Protein AF-A0A1E1WU04-F1 (afdb_monomer)

Secondary structure (DSSP, 8-state):
-B--TTSSHHHHHHHHHHH-GGG--EEESHHHHHHH-EETTEEGGGT--S-HHHHHHHHHHHHHHHHHHHTTSSS-EEE-S---SHHHHHHHHHTSTTS--EEEB----HHHHHHHHHHHHHHH---S-HHHHHHHHHH------BTTBSEEE-SSS-HHHHHHHHHHHHHHHHHTTPPP-

Structure (mmCIF, N/CA/C/O backbone):
data_AF-A0A1E1WU04-F1
#
_entry.id   AF-A0A1E1WU04-F1
#
loop_
_atom_site.group_PDB
_atom_site.id
_atom_site.type_symbol
_atom_site.label_atom_id
_atom_site.label_alt_id
_atom_site.label_comp_id
_atom_site.label_asym_id
_atom_site.label_entity_id
_atom_site.label_seq_id
_atom_site.pdbx_PDB_ins_code
_atom_site.Cartn_x
_atom_site.Cartn_y
_atom_site.Cartn_z
_atom_site.occupancy
_atom_site.B_iso_or_equiv
_atom_site.auth_seq_id
_atom_site.auth_comp_id
_atom_site.auth_asym_id
_atom_site.auth_atom_id
_atom_site.pdbx_PDB_model_num
ATOM 1 N N . MET A 1 1 ? -2.632 0.370 3.122 1.00 96.31 1 MET A N 1
ATOM 2 C CA . MET A 1 1 ? -1.257 -0.093 2.837 1.00 96.31 1 MET A CA 1
ATOM 3 C C . MET A 1 1 ? -0.578 0.869 1.881 1.00 96.31 1 MET A C 1
ATOM 5 O O . MET A 1 1 ? -1.257 1.354 0.985 1.00 96.31 1 MET A O 1
ATOM 9 N N . VAL A 1 2 ? 0.710 1.145 2.070 1.00 97.00 2 VAL A N 1
ATOM 10 C CA . VAL A 1 2 ? 1.562 1.945 1.178 1.00 97.00 2 VAL A CA 1
ATOM 11 C C . VAL A 1 2 ? 2.874 1.186 0.972 1.00 97.00 2 VAL A C 1
ATOM 13 O O . VAL A 1 2 ? 3.427 0.678 1.941 1.00 97.00 2 VAL A O 1
ATOM 16 N N . GLY A 1 3 ? 3.346 1.055 -0.268 1.00 96.00 3 GLY A N 1
ATOM 17 C CA . GLY A 1 3 ? 4.625 0.405 -0.576 1.00 96.00 3 GLY A CA 1
ATOM 18 C C . GLY A 1 3 ? 4.684 -0.237 -1.963 1.00 96.00 3 GLY A C 1
ATOM 19 O O . GLY A 1 3 ? 3.653 -0.571 -2.565 1.00 96.00 3 GLY A O 1
ATOM 20 N N . MET A 1 4 ? 5.900 -0.473 -2.454 1.00 94.19 4 MET A N 1
ATOM 21 C CA . MET A 1 4 ? 6.164 -1.033 -3.786 1.00 94.19 4 MET A CA 1
ATOM 22 C C . MET A 1 4 ? 5.594 -2.454 -3.959 1.00 94.19 4 MET A C 1
ATOM 24 O O . MET A 1 4 ? 5.451 -3.192 -2.973 1.00 94.19 4 MET A O 1
ATOM 28 N N . PRO A 1 5 ? 5.192 -2.874 -5.175 1.00 91.25 5 PRO A N 1
ATOM 29 C CA . PRO A 1 5 ? 4.875 -4.277 -5.462 1.00 91.25 5 PRO A CA 1
ATOM 30 C C . PRO A 1 5 ? 5.991 -5.211 -4.971 1.00 91.25 5 PRO A C 1
ATOM 32 O O . PRO A 1 5 ? 7.154 -4.877 -5.092 1.00 91.25 5 PRO A O 1
ATOM 35 N N . GLY A 1 6 ? 5.655 -6.354 -4.369 1.00 89.31 6 GLY A N 1
ATOM 36 C CA . GLY A 1 6 ? 6.671 -7.268 -3.815 1.00 89.31 6 GLY A CA 1
ATOM 37 C C . GLY A 1 6 ? 7.226 -6.891 -2.431 1.00 89.31 6 GLY A C 1
ATOM 38 O O . GLY A 1 6 ? 7.792 -7.749 -1.771 1.00 89.31 6 GLY A O 1
ATOM 39 N N . ALA A 1 7 ? 6.958 -5.687 -1.908 1.00 93.12 7 ALA A N 1
ATOM 40 C CA . ALA A 1 7 ? 7.479 -5.266 -0.599 1.00 93.12 7 ALA A CA 1
ATOM 41 C C . ALA A 1 7 ? 6.912 -6.033 0.616 1.00 93.12 7 ALA A C 1
ATOM 43 O O . ALA A 1 7 ? 7.433 -5.885 1.707 1.00 93.12 7 ALA A O 1
ATOM 44 N N . GLY A 1 8 ? 5.857 -6.849 0.472 1.00 92.56 8 GLY A N 1
ATOM 45 C CA . GLY A 1 8 ? 5.279 -7.626 1.590 1.00 92.56 8 GLY A CA 1
ATOM 46 C C . GLY A 1 8 ? 3.983 -7.072 2.203 1.00 92.56 8 GLY A C 1
ATOM 47 O O . GLY A 1 8 ? 3.503 -7.588 3.208 1.00 92.56 8 GLY A O 1
ATOM 48 N N . LYS A 1 9 ? 3.345 -6.074 1.578 1.00 95.25 9 LYS A N 1
ATOM 49 C CA . LYS A 1 9 ? 2.072 -5.479 2.047 1.00 95.25 9 LYS A CA 1
ATOM 50 C C . LYS A 1 9 ? 0.972 -6.506 2.342 1.00 95.25 9 LYS A C 1
ATOM 52 O O . LYS A 1 9 ? 0.395 -6.490 3.424 1.00 95.25 9 LYS A O 1
ATOM 57 N N . THR A 1 10 ? 0.704 -7.409 1.399 1.00 93.81 10 THR A N 1
ATOM 58 C CA . THR A 1 10 ? -0.334 -8.439 1.548 1.00 93.81 10 THR A CA 1
ATOM 59 C C . THR A 1 10 ? -0.016 -9.394 2.694 1.00 93.81 10 THR A C 1
ATOM 61 O O . THR A 1 10 ? -0.919 -9.803 3.419 1.00 93.81 10 THR A O 1
ATOM 64 N N . TYR A 1 11 ? 1.266 -9.718 2.891 1.00 94.06 11 TYR A N 1
ATOM 65 C CA . TYR A 1 11 ? 1.718 -10.553 4.000 1.00 94.06 11 TYR A CA 1
ATOM 66 C C . TYR A 1 11 ? 1.445 -9.872 5.345 1.00 94.06 11 TYR A C 1
ATOM 68 O O . TYR A 1 11 ? 0.810 -10.470 6.213 1.00 94.06 11 TYR A O 1
ATOM 76 N N . TRP A 1 12 ? 1.817 -8.595 5.480 1.00 96.44 12 TRP A N 1
ATOM 77 C CA . TRP A 1 12 ? 1.502 -7.802 6.668 1.00 96.44 12 TRP A CA 1
ATOM 78 C C . TRP A 1 12 ? -0.011 -7.713 6.912 1.00 96.44 12 TRP A C 1
ATOM 80 O O . TRP A 1 12 ? -0.478 -7.976 8.016 1.00 96.44 12 TRP A O 1
ATOM 90 N N . ALA A 1 13 ? -0.801 -7.421 5.873 1.00 97.12 13 ALA A N 1
ATOM 91 C CA . ALA A 1 13 ? -2.256 -7.298 5.975 1.00 97.12 13 ALA A CA 1
ATOM 92 C C . ALA A 1 13 ? -2.928 -8.591 6.464 1.00 97.12 13 ALA A C 1
ATOM 94 O O . ALA A 1 13 ? -3.804 -8.540 7.330 1.00 97.12 13 ALA A O 1
ATOM 95 N N . LYS A 1 14 ? -2.516 -9.748 5.924 1.00 95.94 14 LYS A N 1
ATOM 96 C CA . LYS A 1 14 ? -3.030 -11.065 6.330 1.00 95.94 14 LYS A CA 1
ATOM 97 C C . LYS A 1 14 ? -2.646 -11.387 7.779 1.00 95.94 14 LYS A C 1
ATOM 99 O O . LYS A 1 14 ? -3.516 -11.800 8.542 1.00 95.94 14 LYS A O 1
ATOM 104 N N . GLN A 1 15 ? -1.396 -11.143 8.176 1.00 97.25 15 GLN A N 1
ATOM 105 C CA . GLN A 1 15 ? -0.958 -11.349 9.561 1.00 97.25 15 GLN A CA 1
ATOM 106 C C . GLN A 1 15 ? -1.679 -10.433 10.549 1.00 97.25 15 GLN A C 1
ATOM 108 O O . GLN A 1 15 ? -2.181 -10.908 11.562 1.00 97.25 15 GLN A O 1
ATOM 113 N N . HIS A 1 16 ? -1.800 -9.139 10.238 1.00 97.38 16 HIS A N 1
ATOM 114 C CA . HIS A 1 16 ? -2.490 -8.180 11.101 1.00 97.38 16 HIS A CA 1
ATOM 115 C C . HIS A 1 16 ? -3.958 -8.559 11.306 1.00 97.38 16 HIS A C 1
ATOM 117 O O . HIS A 1 16 ? -4.469 -8.482 12.422 1.00 97.38 16 HIS A O 1
ATOM 123 N N . ALA A 1 17 ? -4.632 -9.014 10.245 1.00 97.00 17 ALA A N 1
ATOM 124 C CA . ALA A 1 17 ? -6.004 -9.502 10.335 1.00 97.00 17 ALA A CA 1
ATOM 125 C C . ALA A 1 17 ? -6.126 -10.784 11.176 1.00 97.00 17 ALA A C 1
ATOM 127 O O . ALA A 1 17 ? -7.083 -10.913 11.937 1.00 97.00 17 ALA A O 1
ATOM 128 N N . ALA A 1 18 ? -5.170 -11.711 11.056 1.00 97.25 18 ALA A N 1
ATOM 129 C CA . ALA A 1 18 ? -5.147 -12.955 11.825 1.00 97.25 18 ALA A CA 1
ATOM 130 C C . ALA A 1 18 ? -4.829 -12.731 13.312 1.00 97.25 18 ALA A C 1
ATOM 132 O O . ALA A 1 18 ? -5.412 -13.396 14.162 1.00 97.25 18 ALA A O 1
ATOM 133 N N . ALA A 1 19 ? -3.953 -11.773 13.625 1.00 97.62 19 ALA A N 1
ATOM 134 C CA . ALA A 1 19 ? -3.596 -11.404 14.994 1.00 97.62 19 ALA A CA 1
ATOM 135 C C . ALA A 1 19 ? -4.727 -10.673 15.744 1.00 97.62 19 ALA A C 1
ATOM 137 O O . ALA A 1 19 ? -4.721 -10.648 16.970 1.00 97.62 19 ALA A O 1
ATOM 138 N N . HIS A 1 20 ? -5.701 -10.108 15.021 1.00 97.19 20 HIS A N 1
ATOM 139 C CA . HIS A 1 20 ? -6.818 -9.340 15.584 1.00 97.19 20 HIS A CA 1
ATOM 140 C C . HIS A 1 20 ? -8.181 -9.876 15.101 1.00 97.19 20 HIS A C 1
ATOM 142 O O . HIS A 1 20 ? -8.922 -9.176 14.387 1.00 97.19 20 HIS A O 1
ATOM 148 N N . PRO A 1 21 ? -8.538 -11.130 15.442 1.00 96.62 21 PRO A N 1
ATOM 149 C CA . PRO A 1 21 ? -9.769 -11.762 14.967 1.00 96.62 21 PRO A CA 1
ATOM 150 C C . PRO A 1 21 ? -11.036 -11.024 15.432 1.00 96.62 21 PRO A C 1
ATOM 152 O O . PRO A 1 21 ? -12.045 -11.000 14.722 1.00 96.62 21 PRO A O 1
ATOM 155 N N . GLU A 1 22 ? -10.987 -10.354 16.584 1.00 97.31 22 GLU A N 1
ATOM 156 C CA . GLU A 1 22 ? -12.072 -9.549 17.142 1.00 97.31 22 GLU A CA 1
ATOM 157 C C . GLU A 1 22 ? -12.405 -8.325 16.280 1.00 97.31 22 GLU A C 1
ATOM 159 O O . GLU A 1 22 ? -13.560 -7.894 16.229 1.00 97.31 22 GLU A O 1
ATOM 164 N N . LYS A 1 23 ? -11.424 -7.786 15.541 1.00 96.56 23 LYS A N 1
ATOM 165 C CA . LYS A 1 23 ? -11.637 -6.654 14.626 1.00 96.56 23 LYS A CA 1
ATOM 166 C C . LYS A 1 23 ? -12.316 -7.068 13.328 1.00 96.56 23 LYS A C 1
ATOM 168 O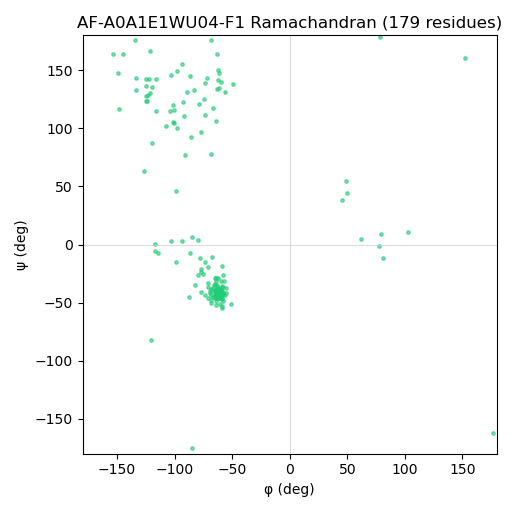 O . LYS A 1 23 ? -12.905 -6.207 12.675 1.00 96.56 23 LYS A O 1
ATOM 173 N N . ARG A 1 24 ? -12.269 -8.348 12.941 1.00 96.31 24 ARG A N 1
ATOM 174 C CA . ARG A 1 24 ? -12.903 -8.862 11.710 1.00 96.31 24 ARG A CA 1
ATOM 175 C C . ARG A 1 24 ? -12.570 -8.004 10.479 1.00 96.31 24 ARG A C 1
ATOM 177 O O . ARG A 1 24 ? -13.463 -7.483 9.803 1.00 96.31 24 ARG A O 1
ATOM 184 N N . TYR A 1 25 ? -11.276 -7.803 10.227 1.00 97.25 25 TYR A N 1
ATOM 185 C CA . TYR A 1 25 ? -10.802 -6.991 9.106 1.00 97.25 25 TYR A CA 1
ATOM 186 C C . TYR A 1 25 ? -11.244 -7.559 7.751 1.00 97.25 25 TYR A C 1
ATOM 188 O O . TYR A 1 25 ? -11.108 -8.748 7.470 1.00 97.25 25 TYR A O 1
ATOM 196 N N . ASN A 1 26 ? -11.729 -6.678 6.877 1.00 96.38 26 ASN A N 1
ATOM 197 C CA . ASN A 1 26 ? -12.081 -6.988 5.496 1.00 96.38 26 ASN A CA 1
ATOM 198 C C . ASN A 1 26 ? -10.954 -6.500 4.584 1.00 96.38 26 ASN A C 1
ATOM 200 O O . ASN A 1 26 ? -10.801 -5.297 4.369 1.00 96.38 26 ASN A O 1
ATOM 204 N N . ILE A 1 27 ? -10.151 -7.428 4.065 1.00 96.31 27 ILE A N 1
ATOM 205 C CA . ILE A 1 27 ? -9.060 -7.105 3.140 1.00 96.31 27 ILE A CA 1
ATOM 206 C C . ILE A 1 27 ? -9.647 -6.883 1.743 1.00 96.31 27 ILE A C 1
ATOM 208 O O . ILE A 1 27 ? -10.285 -7.774 1.180 1.00 96.31 27 ILE A O 1
ATOM 212 N N . LEU A 1 28 ? -9.436 -5.688 1.194 1.00 95.06 28 LEU A N 1
ATOM 213 C CA . LEU A 1 28 ? -9.878 -5.285 -0.136 1.00 95.06 28 LEU A CA 1
ATOM 214 C C . LEU A 1 28 ? -8.664 -5.209 -1.064 1.00 95.06 28 LEU A C 1
ATOM 216 O O . LEU A 1 28 ? -7.892 -4.249 -1.020 1.00 95.06 28 LEU A O 1
ATOM 220 N N . SER A 1 29 ? -8.503 -6.230 -1.902 1.00 92.94 29 SER A N 1
ATOM 221 C CA . SER A 1 29 ? -7.473 -6.300 -2.939 1.00 92.94 29 SER A CA 1
ATOM 222 C C . SER A 1 29 ? -7.915 -7.192 -4.092 1.00 92.94 29 SER A C 1
ATOM 224 O O . SER A 1 29 ? -8.862 -7.972 -3.972 1.00 92.94 29 SER A O 1
ATOM 226 N N . THR A 1 30 ? -7.223 -7.079 -5.226 1.00 89.62 30 THR A N 1
ATOM 227 C CA . THR A 1 30 ? -7.427 -7.983 -6.364 1.00 89.62 30 THR A CA 1
ATOM 228 C C . THR A 1 30 ? -7.049 -9.413 -5.987 1.00 89.62 30 THR A C 1
ATOM 230 O O . THR A 1 30 ? -7.803 -10.329 -6.290 1.00 89.62 30 THR A O 1
ATOM 233 N N . GLY A 1 31 ? -5.955 -9.602 -5.242 1.00 86.69 31 GLY A N 1
ATOM 234 C CA . GLY A 1 31 ? -5.556 -10.910 -4.713 1.00 86.69 31 GLY A CA 1
ATOM 235 C C . GLY A 1 31 ? -6.626 -11.536 -3.813 1.00 86.69 31 GLY A C 1
ATOM 236 O O . GLY A 1 31 ? -7.008 -12.679 -4.024 1.00 86.69 31 GLY A O 1
ATOM 237 N N . ALA A 1 32 ? -7.202 -10.768 -2.881 1.00 89.06 32 ALA A N 1
ATOM 238 C CA . ALA A 1 32 ? -8.268 -11.266 -2.007 1.00 89.06 32 ALA A CA 1
ATOM 239 C C . ALA A 1 32 ? -9.554 -11.641 -2.769 1.00 89.06 32 ALA A C 1
ATOM 241 O O . ALA A 1 32 ? -10.298 -12.518 -2.327 1.00 89.06 32 ALA A O 1
ATOM 242 N N . LEU A 1 33 ? -9.829 -10.983 -3.902 1.00 89.31 33 LEU A N 1
ATOM 243 C CA . LEU A 1 33 ? -10.905 -11.386 -4.805 1.00 89.31 33 LEU A CA 1
ATOM 244 C C . LEU A 1 33 ? -10.579 -12.715 -5.487 1.00 89.31 33 LEU A C 1
ATOM 246 O O . LEU A 1 33 ? -11.397 -13.628 -5.423 1.00 89.31 33 LEU A O 1
ATOM 250 N N . PHE A 1 34 ? -9.391 -12.842 -6.081 1.00 85.50 34 PHE A N 1
ATOM 251 C CA . PHE A 1 34 ? -8.962 -14.073 -6.747 1.00 85.50 34 PHE A CA 1
ATOM 252 C C . PHE A 1 34 ? -8.951 -15.280 -5.805 1.00 85.50 34 PHE A C 1
ATOM 254 O O . PHE A 1 34 ? -9.465 -16.330 -6.182 1.00 85.50 34 PHE A O 1
ATOM 261 N N . ASP A 1 35 ? -8.480 -15.110 -4.566 1.00 84.88 35 ASP A N 1
ATOM 262 C CA . ASP A 1 35 ? -8.472 -16.155 -3.530 1.00 84.88 35 ASP A CA 1
ATOM 263 C C . ASP A 1 35 ? -9.889 -16.705 -3.241 1.00 84.88 35 ASP A C 1
ATOM 265 O O . ASP A 1 35 ? -10.055 -17.847 -2.808 1.00 84.88 35 ASP A O 1
ATOM 269 N N . ARG A 1 36 ? -10.933 -15.897 -3.475 1.00 86.75 36 ARG A N 1
ATOM 270 C CA . ARG A 1 36 ? -12.342 -16.262 -3.249 1.00 86.75 36 ARG A CA 1
ATOM 271 C C . ARG A 1 36 ? -13.073 -16.706 -4.514 1.00 86.75 36 ARG A C 1
ATOM 273 O O . ARG A 1 36 ? -14.155 -17.281 -4.399 1.00 86.75 36 ARG A O 1
ATOM 280 N N . MET A 1 37 ? -12.526 -16.442 -5.698 1.00 87.81 37 MET A N 1
ATOM 281 C CA . MET A 1 37 ? -13.145 -16.826 -6.964 1.00 87.81 37 MET A CA 1
ATOM 282 C C . MET A 1 37 ? -12.996 -18.329 -7.197 1.00 87.81 37 MET A C 1
ATOM 284 O O . MET A 1 37 ? -11.891 -18.877 -7.197 1.00 87.81 37 MET A O 1
ATOM 288 N N . LYS A 1 38 ? -14.129 -18.994 -7.429 1.00 85.06 38 LYS A N 1
ATOM 289 C CA . LYS A 1 38 ? -14.192 -20.418 -7.752 1.00 85.06 38 LYS A CA 1
ATOM 290 C C . LYS A 1 38 ? -15.119 -20.645 -8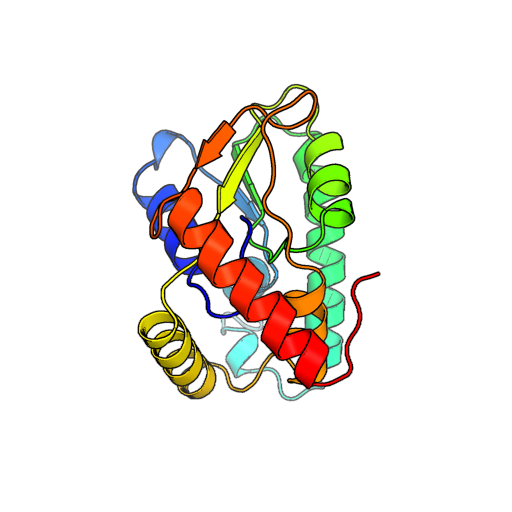.937 1.00 85.06 38 LYS A C 1
ATOM 292 O O . LYS A 1 38 ? -16.149 -19.984 -9.040 1.00 85.06 38 LYS A O 1
ATOM 297 N N . VAL A 1 39 ? -14.756 -21.597 -9.788 1.00 82.12 39 VAL A N 1
ATOM 298 C CA . VAL A 1 39 ? -15.602 -22.142 -10.858 1.00 82.12 39 VAL A CA 1
ATOM 299 C C . VAL A 1 39 ? -15.638 -23.648 -10.647 1.00 82.12 39 VAL A C 1
ATOM 301 O O . VAL A 1 39 ? -14.594 -24.253 -10.411 1.00 82.12 39 VAL A O 1
ATOM 304 N N . ASP A 1 40 ? -16.836 -24.230 -10.603 1.00 83.38 40 ASP A N 1
ATOM 305 C CA . ASP A 1 40 ? -17.050 -25.655 -10.310 1.00 83.38 40 ASP A CA 1
ATOM 306 C C . ASP A 1 40 ? -16.300 -26.137 -9.056 1.00 83.38 40 ASP A C 1
ATOM 308 O O . ASP A 1 40 ? -15.627 -27.167 -9.045 1.00 83.38 40 ASP A O 1
ATOM 312 N N . CYS A 1 41 ? -16.365 -25.332 -7.989 1.00 81.31 41 CYS A N 1
ATOM 313 C CA . CYS A 1 41 ? -15.677 -25.547 -6.709 1.00 81.31 41 CYS A CA 1
ATOM 314 C C . CYS A 1 41 ? -14.136 -25.576 -6.769 1.00 81.31 41 CYS A C 1
ATOM 316 O O . CYS A 1 41 ? -13.499 -25.763 -5.729 1.00 81.31 41 CYS A O 1
ATOM 318 N N . LYS A 1 42 ? -13.523 -25.319 -7.928 1.00 80.75 42 LYS A N 1
ATOM 319 C CA . LYS A 1 42 ? -12.069 -25.254 -8.109 1.00 80.75 42 LYS A CA 1
ATOM 320 C C . LYS A 1 42 ? -11.569 -23.806 -8.076 1.00 80.75 42 LYS A C 1
ATOM 322 O O . LYS A 1 42 ? -12.309 -22.899 -8.468 1.00 80.75 42 LYS A O 1
ATOM 327 N N . PRO A 1 43 ? -10.329 -23.558 -7.612 1.00 80.44 43 PRO A N 1
ATOM 328 C CA . PRO A 1 43 ? -9.734 -22.228 -7.662 1.00 80.44 43 PRO A CA 1
ATOM 329 C C . PRO A 1 43 ? -9.712 -21.683 -9.091 1.00 80.44 43 PRO A C 1
ATOM 331 O O . PRO A 1 43 ? -9.262 -22.348 -10.026 1.00 80.44 43 PRO A O 1
ATOM 334 N N . TYR A 1 44 ? -10.178 -20.447 -9.253 1.00 80.06 44 TYR A N 1
ATOM 335 C CA . TYR A 1 44 ? -10.261 -19.817 -10.567 1.00 80.06 44 TYR A CA 1
ATOM 336 C C . TYR A 1 44 ? -8.885 -19.639 -11.226 1.00 80.06 44 TYR A C 1
ATOM 338 O O . TYR A 1 44 ? -8.719 -19.882 -12.417 1.00 80.06 44 TYR A O 1
ATOM 346 N N . ARG A 1 45 ? -7.867 -19.268 -10.434 1.00 73.75 45 ARG A N 1
ATOM 347 C CA . ARG A 1 45 ? -6.508 -18.994 -10.932 1.00 73.75 45 ARG A CA 1
ATOM 348 C C . ARG A 1 45 ? -5.879 -20.191 -11.652 1.00 73.75 45 ARG A C 1
ATOM 350 O O . ARG A 1 45 ? -5.175 -19.990 -12.629 1.00 73.75 45 ARG A O 1
ATOM 357 N N . SER A 1 46 ? -6.143 -21.415 -11.195 1.00 69.50 46 SER A N 1
ATOM 358 C CA . SER A 1 46 ? -5.561 -22.634 -11.773 1.00 69.50 46 SER A CA 1
ATOM 359 C C . SER A 1 46 ? -6.356 -23.207 -12.947 1.00 69.50 46 SER A C 1
ATOM 361 O O . SER A 1 46 ? -5.923 -24.181 -13.547 1.00 69.50 46 SER A O 1
ATOM 363 N N . THR A 1 47 ? -7.543 -22.669 -13.229 1.00 69.50 47 THR A N 1
ATOM 364 C CA . THR A 1 47 ? -8.475 -23.204 -14.239 1.00 69.50 47 THR A CA 1
ATOM 365 C C . THR A 1 47 ? -8.735 -22.230 -15.385 1.00 69.50 47 THR A C 1
ATOM 367 O O . THR A 1 47 ? -9.411 -22.578 -16.348 1.00 69.50 47 THR A O 1
ATOM 370 N N . TYR A 1 48 ? -8.217 -21.003 -15.298 1.00 73.69 48 TYR A N 1
ATOM 371 C CA . TYR A 1 48 ? -8.462 -19.970 -16.292 1.00 73.69 48 TYR A CA 1
ATOM 372 C C . TYR A 1 48 ? -7.396 -19.968 -17.392 1.00 73.69 48 TYR A C 1
ATOM 374 O O . TYR A 1 48 ? -6.266 -19.542 -17.175 1.00 73.69 48 TYR A O 1
ATOM 382 N N . GLU A 1 49 ? -7.796 -20.373 -18.596 1.00 72.12 49 GLU A N 1
ATOM 383 C CA . GLU A 1 49 ? -6.949 -20.401 -19.802 1.00 72.12 49 GLU A CA 1
ATOM 384 C C . GLU A 1 49 ? -7.072 -19.124 -20.662 1.00 72.12 49 GLU A C 1
ATOM 386 O O . GLU A 1 49 ? -6.501 -19.017 -21.745 1.00 72.12 49 GLU A O 1
ATOM 391 N N . GLY A 1 50 ? -7.855 -18.138 -20.210 1.00 76.31 50 GLY A N 1
ATOM 392 C CA . GLY A 1 50 ? -8.106 -16.905 -20.957 1.00 76.31 50 GLY A CA 1
ATOM 393 C C . GLY A 1 50 ? -7.037 -15.823 -20.765 1.00 76.31 50 GLY A C 1
ATOM 394 O O . GLY A 1 50 ? -6.046 -15.983 -20.057 1.00 76.31 50 GLY A O 1
ATOM 395 N N . ARG A 1 51 ? -7.277 -14.639 -21.347 1.00 78.75 51 ARG A N 1
ATOM 396 C CA . ARG A 1 51 ? -6.397 -13.466 -21.166 1.00 78.75 51 ARG A CA 1
ATOM 397 C C . ARG A 1 51 ? -6.385 -13.012 -19.705 1.00 78.75 51 ARG A C 1
ATOM 399 O O . ARG A 1 51 ? -7.366 -12.419 -19.241 1.00 78.75 51 ARG A O 1
ATOM 406 N N . TRP A 1 52 ? -5.288 -13.282 -18.999 1.00 77.75 52 TRP A N 1
ATOM 407 C CA . TRP A 1 52 ? -5.103 -12.948 -17.583 1.00 77.75 52 TRP A CA 1
ATOM 408 C C . TRP A 1 52 ? -5.194 -11.440 -17.328 1.00 77.75 52 TRP A C 1
ATOM 410 O O . TRP A 1 52 ? -5.945 -11.008 -16.455 1.00 77.75 52 TRP A O 1
ATOM 420 N N . ASP A 1 53 ? -4.564 -10.623 -18.173 1.00 78.31 53 ASP A N 1
ATOM 421 C CA . ASP A 1 53 ? -4.555 -9.159 -18.023 1.00 78.31 53 ASP A CA 1
ATOM 422 C C . ASP A 1 53 ? -5.959 -8.546 -18.053 1.00 78.31 53 ASP A C 1
ATOM 424 O O . ASP A 1 53 ? -6.309 -7.675 -17.250 1.00 78.31 53 ASP A O 1
ATOM 428 N N . ALA A 1 54 ? -6.816 -9.048 -18.947 1.00 83.31 54 ALA A N 1
ATOM 429 C CA . ALA A 1 54 ? -8.205 -8.609 -19.035 1.00 83.31 54 ALA A CA 1
ATOM 430 C C . ALA A 1 54 ? -8.980 -8.942 -17.750 1.00 83.31 54 ALA A C 1
ATOM 432 O O . ALA A 1 54 ? -9.847 -8.174 -17.324 1.00 83.31 54 ALA A O 1
ATOM 433 N N . MET A 1 55 ? -8.657 -10.068 -17.113 1.00 83.69 55 MET A N 1
ATOM 434 C CA . MET A 1 55 ? -9.266 -10.472 -15.854 1.00 83.69 55 MET A CA 1
ATOM 435 C C . MET A 1 55 ? -8.761 -9.644 -14.674 1.00 83.69 55 MET A C 1
ATOM 437 O O . MET A 1 55 ? -9.568 -9.183 -13.867 1.00 83.69 55 MET A O 1
ATOM 441 N N . VAL A 1 56 ? -7.453 -9.391 -14.598 1.00 83.25 56 VAL A N 1
ATOM 442 C CA . VAL A 1 56 ? -6.858 -8.499 -13.592 1.00 83.25 56 VAL A CA 1
ATOM 443 C C . VAL A 1 56 ? -7.499 -7.112 -13.674 1.00 83.25 56 VAL A C 1
ATOM 445 O O . VAL A 1 56 ? -7.908 -6.564 -12.649 1.00 83.25 56 VAL A O 1
ATOM 448 N N . SER A 1 57 ? -7.697 -6.585 -14.887 1.00 86.25 57 SER A N 1
ATOM 449 C CA . SER A 1 57 ? -8.392 -5.311 -15.112 1.00 86.25 57 SER A CA 1
ATOM 450 C C . SER A 1 57 ? -9.847 -5.333 -14.621 1.00 86.25 57 SER A C 1
ATOM 452 O O . SER A 1 57 ? -10.294 -4.405 -13.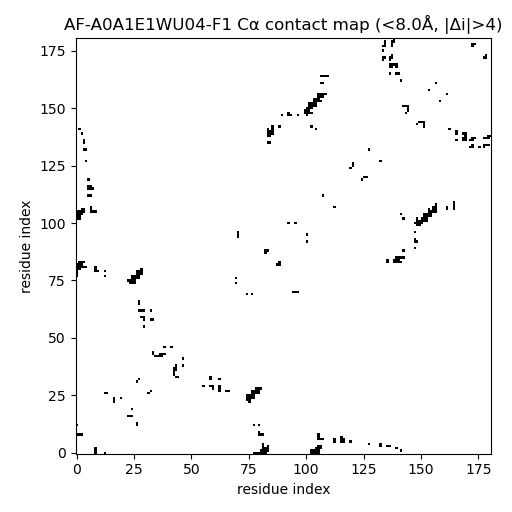939 1.00 86.25 57 SER A O 1
ATOM 454 N N . LYS A 1 58 ? -10.598 -6.411 -14.893 1.00 89.44 58 LYS A N 1
ATOM 455 C CA . LYS A 1 58 ? -11.965 -6.580 -14.365 1.00 89.44 58 LYS A CA 1
ATOM 456 C C . LYS A 1 58 ? -11.978 -6.646 -12.838 1.00 89.44 58 LYS A C 1
ATOM 458 O O . LYS A 1 58 ? -12.762 -5.938 -12.211 1.00 89.44 58 LYS A O 1
ATOM 463 N N . CYS A 1 59 ? -11.080 -7.419 -12.236 1.00 89.62 59 CYS A N 1
ATOM 464 C CA . CYS A 1 59 ? -10.969 -7.532 -10.784 1.00 89.62 59 CYS A CA 1
ATOM 465 C C . CYS A 1 59 ? -10.609 -6.192 -10.141 1.00 89.62 59 CYS A C 1
ATOM 467 O O . CYS A 1 59 ? -11.199 -5.828 -9.127 1.00 89.62 59 CYS A O 1
ATOM 469 N N . ALA A 1 60 ? -9.715 -5.410 -10.752 1.00 89.38 60 ALA A N 1
ATOM 470 C CA . ALA A 1 60 ? -9.404 -4.061 -10.291 1.00 89.38 60 ALA A CA 1
ATOM 471 C C . ALA A 1 60 ? -10.659 -3.167 -10.263 1.00 89.38 60 ALA A C 1
ATOM 473 O O . ALA A 1 60 ? -10.895 -2.485 -9.264 1.00 89.38 60 ALA A O 1
ATOM 474 N N . LYS A 1 61 ? -11.520 -3.230 -11.291 1.00 92.38 61 LYS A N 1
ATOM 475 C CA . LYS A 1 61 ? -12.818 -2.524 -11.300 1.00 92.38 61 LYS A CA 1
ATOM 476 C C . LYS A 1 61 ? -13.763 -3.031 -10.205 1.00 92.38 61 LYS A C 1
ATOM 478 O O . LYS A 1 61 ? -14.418 -2.223 -9.548 1.00 92.38 61 LYS A O 1
ATOM 483 N N . CYS A 1 62 ? -13.807 -4.340 -9.957 1.00 93.38 62 CYS A N 1
ATOM 484 C CA . CYS A 1 62 ? -14.584 -4.910 -8.852 1.00 93.38 62 CYS A CA 1
ATOM 485 C C . CYS A 1 62 ? -14.101 -4.397 -7.488 1.00 93.38 62 CYS A C 1
ATOM 487 O O . CYS A 1 62 ? -14.930 -4.030 -6.660 1.00 93.38 62 CYS A O 1
ATOM 489 N N . VAL A 1 63 ? -12.784 -4.301 -7.259 1.00 92.81 63 VAL A N 1
ATOM 490 C CA . VAL A 1 63 ? -12.230 -3.721 -6.021 1.00 92.81 63 VAL A CA 1
ATOM 491 C C . VAL A 1 63 ? -12.673 -2.272 -5.851 1.00 92.81 63 VAL A C 1
ATOM 493 O O . VAL A 1 63 ? -13.079 -1.901 -4.755 1.00 92.81 63 VAL A O 1
ATOM 496 N N . LEU A 1 64 ? -12.660 -1.462 -6.916 1.00 92.06 64 LEU A N 1
ATOM 497 C CA . LEU A 1 64 ? -13.172 -0.088 -6.847 1.00 92.06 64 LEU A CA 1
ATOM 498 C C . LEU A 1 64 ? -14.646 -0.063 -6.423 1.00 92.06 64 LEU A C 1
ATOM 500 O O . LEU A 1 64 ? -15.012 0.695 -5.531 1.00 92.06 64 LEU A O 1
ATOM 504 N N . LYS A 1 65 ? -15.485 -0.953 -6.968 1.00 94.62 65 LYS A N 1
ATOM 505 C CA . LYS A 1 65 ? -16.889 -1.052 -6.543 1.00 94.62 65 LYS A CA 1
ATOM 506 C C . LYS A 1 65 ? -17.041 -1.522 -5.092 1.00 94.62 65 LYS A C 1
ATOM 508 O O . LYS A 1 65 ? -17.949 -1.070 -4.401 1.00 94.62 65 LYS A O 1
ATOM 513 N N . LEU A 1 66 ? -16.163 -2.403 -4.614 1.00 94.06 66 LEU A N 1
ATOM 514 C CA . LEU A 1 66 ? -16.142 -2.807 -3.208 1.00 94.06 66 LEU A CA 1
ATOM 515 C C . LEU A 1 66 ? -15.737 -1.657 -2.285 1.00 94.06 66 LEU A C 1
ATOM 517 O O . LEU A 1 66 ? -16.321 -1.539 -1.214 1.00 94.06 66 LEU A O 1
ATOM 521 N N . LEU A 1 67 ? -14.798 -0.799 -2.695 1.00 93.25 67 LEU A N 1
ATOM 522 C CA . LEU A 1 67 ? -14.435 0.410 -1.947 1.00 93.25 67 LEU A CA 1
ATOM 523 C C . LEU A 1 67 ? -15.631 1.361 -1.811 1.00 93.25 67 LEU A C 1
ATOM 525 O O . LEU A 1 67 ? -15.919 1.816 -0.705 1.00 93.25 67 LEU A O 1
ATOM 529 N N . GLU A 1 68 ? -16.383 1.565 -2.898 1.00 93.50 68 GLU A N 1
ATOM 530 C CA . GLU A 1 68 ? -17.615 2.367 -2.894 1.00 93.50 68 GLU A CA 1
ATOM 531 C C . GLU A 1 68 ? -18.662 1.846 -1.902 1.00 93.50 68 GLU A C 1
ATOM 533 O O . GLU A 1 68 ? -19.374 2.620 -1.268 1.00 93.50 68 GLU A O 1
ATOM 538 N N . ILE A 1 69 ? -18.769 0.524 -1.755 1.00 94.88 69 ILE A N 1
ATOM 539 C CA . ILE A 1 69 ? -19.680 -0.089 -0.784 1.00 94.88 69 ILE A CA 1
ATOM 540 C C . ILE A 1 69 ? -19.096 0.010 0.629 1.00 94.88 69 ILE A C 1
ATOM 542 O O . ILE A 1 69 ? -19.832 0.269 1.580 1.00 94.88 69 ILE A O 1
ATOM 546 N N . ALA A 1 70 ? -17.788 -0.203 0.778 1.00 95.19 70 ALA A N 1
ATOM 547 C CA . ALA A 1 70 ? -17.097 -0.261 2.059 1.00 95.19 70 ALA A CA 1
ATOM 548 C C . ALA A 1 70 ? -17.209 1.049 2.841 1.00 95.19 70 ALA A C 1
ATOM 550 O O . ALA A 1 70 ? -17.501 1.002 4.034 1.00 95.19 70 ALA A O 1
ATOM 551 N N . LYS A 1 71 ? -17.069 2.205 2.178 1.00 93.06 71 LYS A N 1
ATOM 552 C CA . LYS A 1 71 ? -17.154 3.513 2.852 1.00 93.06 71 LYS A CA 1
ATOM 553 C C . LYS A 1 71 ? -18.472 3.734 3.601 1.00 93.06 71 LYS A C 1
ATOM 555 O O . LYS A 1 71 ? -18.475 4.329 4.674 1.00 93.06 71 LYS A O 1
ATOM 560 N N . GLY A 1 72 ? -19.578 3.164 3.118 1.00 94.06 72 GLY A N 1
ATOM 561 C CA . GLY A 1 72 ? -20.893 3.257 3.762 1.00 94.06 72 GLY A CA 1
ATOM 562 C C . GLY A 1 72 ? -21.166 2.227 4.867 1.00 94.06 72 GLY A C 1
ATOM 563 O O . GLY A 1 72 ? -22.303 2.117 5.325 1.00 94.06 72 GLY A O 1
ATOM 564 N N . ARG A 1 73 ? -20.189 1.406 5.279 1.00 95.38 73 ARG A N 1
ATOM 565 C CA . ARG A 1 73 ? -20.417 0.259 6.178 1.00 95.38 73 ARG A CA 1
ATOM 566 C C . ARG A 1 73 ? -19.535 0.325 7.418 1.00 95.38 73 ARG A C 1
ATOM 568 O O . ARG A 1 73 ? -18.325 0.221 7.323 1.00 95.38 73 ARG A O 1
ATOM 575 N N . ARG A 1 74 ? -20.141 0.308 8.609 1.00 95.00 74 ARG A N 1
ATOM 576 C CA . ARG A 1 74 ? -19.428 0.276 9.905 1.00 95.00 74 ARG A CA 1
ATOM 577 C C . ARG A 1 74 ? -18.695 -1.057 10.136 1.00 95.00 74 ARG A C 1
ATOM 579 O O . ARG A 1 74 ? -19.196 -1.942 10.835 1.00 95.00 74 ARG A O 1
ATOM 586 N N . ARG A 1 75 ? -17.544 -1.233 9.492 1.00 96.81 75 ARG A N 1
ATOM 587 C CA . ARG A 1 75 ? -16.664 -2.410 9.538 1.00 96.81 75 ARG A CA 1
ATOM 588 C C . ARG A 1 75 ? -15.206 -1.963 9.450 1.00 96.81 75 ARG A C 1
ATOM 590 O O . ARG A 1 75 ? -14.919 -0.843 9.044 1.00 96.81 75 ARG A O 1
ATOM 597 N N . ASN A 1 76 ? -14.292 -2.859 9.807 1.00 97.38 76 ASN A N 1
ATOM 598 C CA . ASN A 1 76 ? -12.862 -2.622 9.658 1.00 97.38 76 ASN A CA 1
ATOM 599 C C . ASN A 1 76 ? -12.403 -3.097 8.276 1.00 97.38 76 ASN A C 1
ATOM 601 O O . ASN A 1 76 ? -12.718 -4.222 7.872 1.00 97.38 76 ASN A O 1
ATOM 605 N N . PHE A 1 77 ? -11.653 -2.258 7.563 1.00 97.19 77 PHE A N 1
ATOM 606 C CA . PHE A 1 77 ? -11.163 -2.533 6.212 1.00 97.19 77 PHE A CA 1
ATOM 607 C C . PHE A 1 77 ? -9.646 -2.388 6.143 1.00 97.19 77 PHE A C 1
ATOM 609 O O . PHE A 1 77 ? -9.078 -1.481 6.746 1.00 97.19 77 PHE A O 1
ATOM 616 N N . ILE A 1 78 ? -8.998 -3.254 5.366 1.00 97.19 78 ILE A N 1
ATOM 617 C CA . ILE A 1 78 ? -7.597 -3.096 4.974 1.00 97.19 78 ILE A CA 1
ATOM 618 C C . ILE A 1 78 ? -7.561 -2.929 3.461 1.00 97.19 78 ILE A C 1
ATOM 620 O O . ILE A 1 78 ? -7.920 -3.841 2.718 1.00 97.19 78 ILE A O 1
ATOM 624 N N . LEU A 1 79 ? -7.127 -1.755 3.004 1.00 95.56 79 LEU A N 1
ATOM 625 C CA . LEU A 1 79 ? -6.969 -1.467 1.581 1.00 95.56 79 LEU A CA 1
ATOM 626 C C . LEU A 1 79 ? -5.580 -1.946 1.137 1.00 95.56 79 LEU A C 1
ATOM 628 O O . LEU A 1 79 ? -4.587 -1.221 1.291 1.00 95.56 79 LEU A O 1
ATOM 632 N N . ASP A 1 80 ? -5.508 -3.182 0.641 1.00 94.31 80 ASP A N 1
ATOM 633 C CA . ASP A 1 80 ? -4.262 -3.848 0.247 1.00 94.31 80 ASP A CA 1
ATOM 634 C C . ASP A 1 80 ? -3.955 -3.598 -1.238 1.00 94.31 80 ASP A C 1
ATOM 636 O O . ASP A 1 80 ? -4.196 -4.407 -2.132 1.00 94.31 80 ASP A O 1
ATOM 640 N N . GLN A 1 81 ? -3.470 -2.384 -1.492 1.00 90.50 81 GLN A N 1
ATOM 641 C CA . GLN A 1 81 ? -2.974 -1.904 -2.781 1.00 90.50 81 GLN A CA 1
ATOM 642 C C . GLN A 1 81 ? -1.639 -1.166 -2.559 1.00 90.50 81 GLN A C 1
ATOM 644 O O . GLN A 1 81 ? -1.186 -1.016 -1.425 1.00 90.50 81 GLN A O 1
ATOM 649 N N . THR A 1 82 ? -0.981 -0.716 -3.630 1.00 90.19 82 THR A N 1
ATOM 650 C CA . THR A 1 82 ? 0.342 -0.062 -3.560 1.00 90.19 82 THR A CA 1
ATOM 651 C C . THR A 1 82 ? 0.301 1.337 -2.956 1.00 90.19 82 THR A C 1
ATOM 653 O O . THR A 1 82 ? 1.114 1.630 -2.090 1.00 90.19 82 THR A O 1
ATOM 656 N N . ASN A 1 83 ? -0.645 2.183 -3.380 1.00 93.69 83 ASN A N 1
ATOM 657 C CA . ASN A 1 83 ? -0.862 3.549 -2.875 1.00 93.69 83 ASN A CA 1
ATOM 658 C C . ASN A 1 83 ? 0.429 4.381 -2.723 1.00 93.69 83 ASN A C 1
ATOM 660 O O . ASN A 1 83 ? 0.571 5.128 -1.762 1.00 93.69 83 ASN A O 1
ATOM 664 N N . VAL A 1 84 ? 1.372 4.241 -3.656 1.00 94.19 84 VAL A N 1
ATOM 665 C CA . VAL A 1 84 ? 2.655 4.966 -3.624 1.00 94.19 84 VAL A CA 1
ATOM 666 C C . VAL A 1 84 ? 2.517 6.428 -4.067 1.00 94.19 84 VAL A C 1
ATOM 668 O O . VAL A 1 84 ? 3.293 7.266 -3.630 1.00 94.19 84 VAL A O 1
ATOM 671 N N . TYR A 1 85 ? 1.480 6.749 -4.846 1.00 93.62 85 TYR A N 1
ATOM 672 C CA . TYR A 1 85 ? 1.197 8.105 -5.324 1.00 93.62 85 TYR A CA 1
ATOM 673 C C . TYR A 1 85 ? 0.428 8.930 -4.272 1.00 93.62 85 TYR A C 1
ATOM 675 O O . TYR A 1 85 ? -0.613 8.455 -3.791 1.00 93.62 85 TYR A O 1
ATOM 683 N N . PRO A 1 86 ? 0.826 10.188 -3.987 1.00 90.12 86 PRO A N 1
ATOM 684 C CA . PRO A 1 86 ? 0.126 11.057 -3.031 1.00 90.12 86 PRO A CA 1
ATOM 685 C C . PRO A 1 86 ? -1.361 11.247 -3.361 1.00 90.12 86 PRO A C 1
ATOM 687 O O . PRO A 1 86 ? -2.235 11.190 -2.491 1.00 90.12 86 PRO A O 1
ATOM 690 N N . SER A 1 87 ? -1.670 11.428 -4.648 1.00 90.75 87 SER A N 1
ATOM 691 C CA . SER A 1 87 ? -3.038 11.605 -5.143 1.00 90.75 87 SER A CA 1
ATOM 692 C C . SER A 1 87 ? -3.915 10.390 -4.825 1.00 90.75 87 SER A C 1
ATOM 694 O O . SER A 1 87 ? -5.048 10.539 -4.362 1.00 90.75 87 SER A O 1
ATOM 696 N N . ALA A 1 88 ? -3.375 9.180 -4.995 1.00 88.75 88 ALA A N 1
ATOM 697 C CA . ALA A 1 88 ? -4.067 7.932 -4.699 1.00 88.75 88 ALA A CA 1
ATOM 698 C C . ALA A 1 88 ? -4.286 7.733 -3.192 1.00 88.75 88 ALA A C 1
ATOM 700 O O . ALA A 1 88 ? -5.368 7.285 -2.802 1.00 88.75 88 ALA A O 1
ATOM 701 N N . GLN A 1 89 ? -3.298 8.085 -2.360 1.00 92.19 89 GLN A N 1
ATOM 702 C CA . GLN A 1 89 ? -3.410 8.035 -0.897 1.00 92.19 89 GLN A CA 1
ATOM 703 C C . GLN A 1 89 ? -4.557 8.928 -0.413 1.00 92.19 89 GLN A C 1
ATOM 705 O O . GLN A 1 89 ? -5.492 8.452 0.237 1.00 92.19 89 GLN A O 1
ATOM 710 N N . ARG A 1 90 ? -4.527 10.207 -0.811 1.00 91.00 90 ARG A N 1
ATOM 711 C CA . ARG A 1 90 ? -5.500 11.212 -0.378 1.00 91.00 90 ARG A CA 1
ATOM 712 C C . ARG A 1 90 ? -6.900 10.920 -0.906 1.00 91.00 90 ARG A C 1
ATOM 714 O O . ARG A 1 90 ? -7.858 10.993 -0.142 1.00 91.00 90 ARG A O 1
ATOM 721 N N . ARG A 1 91 ? -7.034 10.578 -2.195 1.00 90.88 91 ARG A N 1
ATOM 722 C CA . ARG A 1 91 ? -8.337 10.290 -2.820 1.00 90.88 91 ARG A CA 1
ATOM 723 C C . ARG A 1 91 ? -9.056 9.153 -2.101 1.00 90.88 91 ARG A C 1
ATOM 725 O O . ARG A 1 91 ? -10.212 9.316 -1.743 1.00 90.88 91 ARG A O 1
ATOM 732 N N . LYS A 1 92 ? -8.368 8.034 -1.848 1.00 89.56 92 LYS A N 1
ATOM 733 C CA . LYS A 1 92 ? -8.993 6.854 -1.234 1.00 89.56 92 LYS A CA 1
ATOM 734 C C . LYS A 1 92 ? -9.395 7.096 0.212 1.00 89.56 92 LYS A C 1
ATOM 736 O O . LYS A 1 92 ? -10.513 6.771 0.580 1.00 89.56 92 LYS A O 1
ATOM 741 N N . LEU A 1 93 ? -8.506 7.655 1.033 1.00 91.44 93 LEU A N 1
ATOM 742 C CA . LEU A 1 93 ? -8.781 7.802 2.465 1.00 91.44 93 LEU A CA 1
ATOM 743 C C . LEU A 1 93 ? -9.774 8.924 2.786 1.00 91.44 93 LEU A C 1
ATOM 745 O O . LEU A 1 93 ? -10.487 8.826 3.782 1.00 91.44 93 LEU A O 1
ATOM 749 N N . ARG A 1 94 ? -9.894 9.944 1.926 1.00 89.31 94 ARG A N 1
ATOM 750 C CA . ARG A 1 94 ? -10.936 10.975 2.062 1.00 89.31 94 ARG A CA 1
ATOM 751 C C . ARG A 1 94 ? -12.353 10.419 2.008 1.00 89.31 94 ARG A C 1
ATOM 753 O O . ARG A 1 94 ? -13.229 10.967 2.659 1.00 89.31 94 ARG A O 1
ATOM 760 N N . GLU A 1 95 ? -12.575 9.345 1.258 1.00 89.94 95 GLU A N 1
ATOM 761 C CA . GLU A 1 95 ? -13.900 8.731 1.146 1.00 89.94 95 GLU A CA 1
ATOM 762 C C . GLU A 1 95 ? -14.324 7.961 2.404 1.00 89.94 95 GLU A C 1
ATOM 764 O O . GLU A 1 95 ? -15.502 7.660 2.564 1.00 89.94 95 GLU A O 1
ATOM 769 N N . PHE A 1 96 ? -13.386 7.668 3.308 1.00 93.81 96 PHE A N 1
ATOM 770 C CA . PHE A 1 96 ? -13.639 7.011 4.592 1.00 93.81 96 PHE A CA 1
ATOM 771 C C . PHE A 1 96 ? -13.718 8.039 5.725 1.00 93.81 96 PHE A C 1
ATOM 773 O O . PHE A 1 96 ? -13.100 7.877 6.778 1.00 93.81 96 PHE A O 1
ATOM 780 N N . ASP A 1 97 ? -14.452 9.127 5.502 1.00 90.88 97 ASP A N 1
ATOM 781 C CA . ASP A 1 97 ? -14.702 10.111 6.550 1.00 90.88 97 ASP A CA 1
ATOM 782 C C . ASP A 1 97 ? -15.475 9.493 7.730 1.00 90.88 97 ASP A C 1
ATOM 784 O O . ASP A 1 97 ? -16.316 8.609 7.552 1.00 90.88 97 ASP A O 1
ATOM 788 N N . GLY A 1 98 ? -15.130 9.898 8.953 1.00 92.56 98 GLY A N 1
ATOM 789 C CA . GLY A 1 98 ? -15.649 9.294 10.188 1.00 92.56 98 GLY A CA 1
ATOM 790 C C . GLY A 1 98 ? -15.016 7.952 10.595 1.00 92.56 98 GLY A C 1
ATOM 791 O O . GLY A 1 98 ? -15.369 7.405 11.641 1.00 92.56 98 GLY A O 1
ATOM 792 N N . TYR A 1 99 ? -14.069 7.412 9.820 1.00 96.25 99 TYR A N 1
ATOM 793 C CA . TYR A 1 99 ? -13.250 6.264 10.226 1.00 96.25 99 TYR A CA 1
ATOM 794 C C . TYR A 1 99 ? -11.944 6.736 10.868 1.00 96.25 99 TYR A C 1
ATOM 796 O O . TYR A 1 99 ? -11.420 7.791 10.518 1.00 96.25 99 TYR A O 1
ATOM 804 N N . ARG A 1 100 ? -11.348 5.888 11.719 1.00 95.81 100 ARG A N 1
ATOM 805 C CA . ARG A 1 100 ? -9.916 5.985 12.036 1.00 95.81 100 ARG A CA 1
ATOM 806 C C . ARG A 1 100 ? -9.119 5.492 10.827 1.00 95.81 100 ARG A C 1
ATOM 808 O O . ARG A 1 100 ? -9.152 4.305 10.497 1.00 95.81 100 ARG A O 1
ATOM 815 N N . ARG A 1 101 ? -8.416 6.402 10.165 1.00 96.12 101 ARG A N 1
ATOM 816 C CA . ARG A 1 101 ? -7.648 6.192 8.937 1.00 96.12 101 ARG A CA 1
ATOM 817 C C . ARG A 1 101 ? -6.174 6.045 9.288 1.00 96.12 101 ARG A C 1
ATOM 819 O O . ARG A 1 101 ? -5.540 6.978 9.770 1.00 96.12 101 ARG A O 1
ATOM 826 N N . VAL A 1 102 ? -5.635 4.859 9.023 1.00 97.00 102 VAL A N 1
ATOM 827 C CA . VAL A 1 102 ? -4.243 4.503 9.322 1.00 97.00 102 VAL A CA 1
ATOM 828 C C . VAL A 1 102 ? -3.526 4.099 8.040 1.00 97.00 102 VAL A C 1
ATOM 830 O O . VAL A 1 102 ? -4.019 3.266 7.272 1.00 97.00 102 VAL A O 1
ATOM 833 N N . ALA A 1 103 ? -2.348 4.669 7.807 1.00 97.19 103 ALA A N 1
ATOM 834 C CA . ALA A 1 103 ? -1.472 4.298 6.712 1.00 97.19 103 ALA A CA 1
ATOM 835 C C . ALA A 1 103 ? -0.354 3.405 7.241 1.00 97.19 103 ALA A C 1
ATOM 837 O O . ALA A 1 103 ? 0.427 3.802 8.093 1.00 97.19 103 ALA A O 1
ATOM 838 N N . VAL A 1 104 ? -0.271 2.191 6.712 1.00 97.81 104 VAL A N 1
ATOM 839 C CA . VAL A 1 104 ? 0.806 1.256 7.038 1.00 97.81 104 VAL A CA 1
ATOM 840 C C . VAL A 1 104 ? 1.774 1.230 5.869 1.00 97.81 104 VAL A C 1
ATOM 842 O O . VAL A 1 104 ? 1.378 0.835 4.764 1.00 97.81 104 VAL A O 1
ATOM 845 N N . VAL A 1 105 ? 2.994 1.698 6.110 1.00 98.00 105 VAL A N 1
ATOM 846 C CA . VAL A 1 105 ? 4.048 1.911 5.117 1.00 98.00 105 VAL A CA 1
ATOM 847 C C . VAL A 1 105 ? 5.029 0.750 5.167 1.00 98.00 105 VAL A C 1
ATOM 849 O O . VAL A 1 105 ? 5.847 0.660 6.070 1.00 98.00 105 VAL A O 1
ATOM 852 N N . VAL A 1 106 ? 4.956 -0.141 4.184 1.00 97.69 106 VAL A N 1
ATOM 853 C CA . VAL A 1 106 ? 5.861 -1.287 4.081 1.00 97.69 106 VAL A CA 1
ATOM 854 C C . VAL A 1 106 ? 6.970 -0.944 3.095 1.00 97.69 106 VAL A C 1
ATOM 856 O O . VAL A 1 106 ? 6.772 -1.000 1.877 1.00 97.69 106 VAL A O 1
ATOM 859 N N . VAL A 1 107 ? 8.120 -0.571 3.647 1.00 96.62 107 VAL A N 1
ATOM 860 C CA . VAL A 1 107 ? 9.384 -0.373 2.936 1.00 96.62 107 VAL A CA 1
ATOM 861 C C . VAL A 1 107 ? 10.427 -1.255 3.611 1.00 96.62 107 VAL A C 1
ATOM 863 O O . VAL A 1 107 ? 10.462 -1.347 4.836 1.00 96.62 107 VAL A O 1
ATOM 866 N N . THR A 1 108 ? 11.234 -1.925 2.799 1.00 94.94 108 THR A N 1
ATOM 867 C CA . THR A 1 108 ? 12.296 -2.832 3.239 1.00 94.94 108 THR A CA 1
ATOM 868 C C . THR A 1 108 ? 13.627 -2.351 2.692 1.00 94.94 108 THR A C 1
ATOM 870 O O . THR A 1 108 ? 13.660 -1.528 1.773 1.00 94.94 108 THR A O 1
ATOM 873 N N . ASP A 1 109 ? 14.722 -2.897 3.209 1.00 93.38 109 ASP A N 1
ATOM 874 C CA . ASP A 1 109 ? 16.021 -2.745 2.568 1.00 93.38 109 ASP A CA 1
ATOM 875 C C . ASP A 1 109 ? 16.025 -3.401 1.172 1.00 93.38 109 ASP A C 1
ATOM 877 O O . ASP A 1 109 ? 15.133 -4.181 0.803 1.00 93.38 109 ASP A O 1
ATOM 881 N N . GLU A 1 110 ? 17.032 -3.046 0.377 1.00 89.75 110 GLU A N 1
ATOM 882 C CA . GLU A 1 110 ? 17.150 -3.480 -1.011 1.00 89.75 110 GLU A CA 1
ATOM 883 C C . GLU A 1 110 ? 17.317 -4.996 -1.147 1.00 89.75 110 GLU A C 1
ATOM 885 O O . GLU A 1 110 ? 16.723 -5.596 -2.049 1.00 89.75 110 GLU A O 1
ATOM 890 N N . GLN A 1 111 ? 18.089 -5.623 -0.257 1.00 92.50 111 GLN A N 1
ATOM 891 C CA . GLN A 1 111 ? 18.320 -7.061 -0.302 1.00 92.50 111 GLN A CA 1
ATOM 892 C C . GLN A 1 111 ? 17.003 -7.803 -0.057 1.00 92.50 111 GLN A C 1
ATOM 894 O O . GLN A 1 111 ? 16.578 -8.597 -0.901 1.00 92.50 111 GLN A O 1
ATOM 899 N N . THR A 1 112 ? 16.298 -7.460 1.021 1.00 94.19 112 THR A N 1
ATOM 900 C CA . THR A 1 112 ? 14.984 -8.027 1.343 1.00 94.19 112 THR A CA 1
ATOM 901 C C . THR A 1 112 ? 13.978 -7.795 0.214 1.00 94.19 112 THR A C 1
ATOM 903 O O . THR A 1 112 ? 13.209 -8.696 -0.135 1.00 94.19 112 THR A O 1
ATOM 906 N N . TYR A 1 113 ? 13.974 -6.605 -0.397 1.00 92.25 113 TYR A N 1
ATOM 907 C CA . TYR A 1 113 ? 13.067 -6.292 -1.502 1.00 92.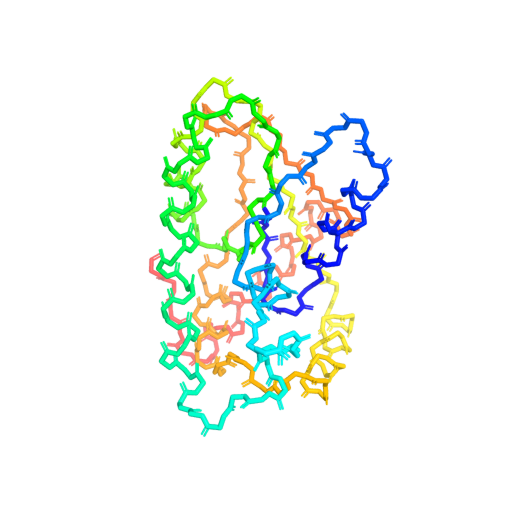25 113 TYR A CA 1
ATOM 908 C C . TYR A 1 113 ? 13.328 -7.182 -2.724 1.00 92.25 113 TYR A C 1
ATOM 910 O O . TYR A 1 113 ? 12.385 -7.734 -3.299 1.00 92.25 113 TYR A O 1
ATOM 918 N N . ARG A 1 114 ? 14.602 -7.365 -3.098 1.00 90.31 114 ARG A N 1
ATOM 919 C CA . ARG A 1 114 ? 15.012 -8.229 -4.215 1.00 90.31 114 ARG A CA 1
ATOM 920 C C . ARG A 1 114 ? 14.664 -9.692 -3.950 1.00 90.31 114 ARG A C 1
ATOM 922 O O . ARG A 1 114 ? 14.078 -10.334 -4.818 1.00 90.31 114 ARG A O 1
ATOM 929 N N . GLU A 1 115 ? 14.954 -10.203 -2.755 1.00 92.56 115 GLU A N 1
ATOM 930 C CA . GLU A 1 115 ? 14.643 -11.586 -2.369 1.00 92.56 115 GLU A CA 1
ATOM 931 C C . GLU A 1 115 ? 13.132 -11.866 -2.410 1.00 92.56 115 GLU A C 1
ATOM 933 O O . GLU A 1 115 ? 12.687 -12.860 -2.994 1.00 92.56 115 GLU A O 1
ATOM 938 N N . ARG A 1 116 ? 12.315 -10.960 -1.852 1.00 91.75 116 ARG A N 1
ATOM 939 C CA . ARG A 1 116 ? 10.847 -11.068 -1.904 1.00 91.75 116 ARG A CA 1
ATOM 940 C C . ARG A 1 116 ? 10.322 -10.977 -3.335 1.00 91.75 116 ARG A C 1
ATOM 942 O O . ARG A 1 116 ? 9.407 -11.722 -3.690 1.00 91.75 116 ARG A O 1
ATOM 949 N N . GLY A 1 117 ? 10.898 -10.092 -4.148 1.00 87.00 117 GLY A N 1
ATOM 950 C CA . GLY A 1 117 ? 10.583 -9.955 -5.567 1.00 87.00 117 GLY A CA 1
ATOM 951 C C . GLY A 1 117 ? 10.837 -11.250 -6.336 1.00 87.00 117 GLY A C 1
ATOM 952 O O . GLY A 1 117 ? 9.914 -11.772 -6.956 1.00 87.00 117 GLY A O 1
ATOM 953 N N . ALA A 1 118 ? 12.039 -11.816 -6.205 1.00 86.88 118 ALA A N 1
ATOM 954 C CA . ALA A 1 118 ? 12.432 -13.057 -6.868 1.00 86.88 118 ALA A CA 1
ATOM 955 C C . ALA A 1 118 ? 11.546 -14.240 -6.454 1.00 86.88 118 ALA A C 1
ATOM 957 O O . ALA A 1 118 ? 11.060 -14.985 -7.304 1.00 86.88 118 ALA A O 1
ATOM 958 N N . ARG A 1 119 ? 11.262 -14.387 -5.151 1.00 87.69 119 ARG A N 1
ATOM 959 C CA . ARG A 1 119 ? 10.364 -15.441 -4.657 1.00 87.69 119 ARG A CA 1
ATOM 960 C C . ARG A 1 119 ? 8.957 -15.303 -5.233 1.00 87.69 119 ARG A C 1
ATOM 962 O O . ARG A 1 119 ? 8.333 -16.303 -5.575 1.00 87.69 119 ARG A O 1
ATOM 969 N N . ARG A 1 120 ?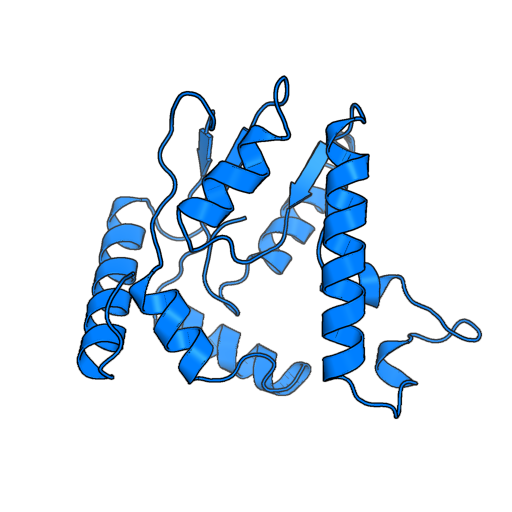 8.448 -14.075 -5.333 1.00 82.81 120 ARG A N 1
ATOM 970 C CA . ARG A 1 120 ? 7.121 -13.817 -5.892 1.00 82.81 120 ARG A CA 1
ATOM 971 C C . ARG A 1 120 ? 7.080 -14.078 -7.393 1.00 82.81 120 ARG A C 1
ATOM 973 O O . ARG A 1 120 ? 6.125 -14.683 -7.858 1.00 82.81 120 ARG A O 1
ATOM 980 N N . GLU A 1 121 ? 8.107 -13.676 -8.132 1.00 83.19 121 GLU A N 1
ATOM 981 C CA . GLU A 1 121 ? 8.208 -13.934 -9.570 1.00 83.19 121 GLU A CA 1
ATOM 982 C C . GLU A 1 121 ? 8.280 -15.437 -9.875 1.00 83.19 121 GLU A C 1
ATOM 984 O O . GLU A 1 121 ? 7.627 -15.900 -10.805 1.00 83.19 121 GLU A O 1
ATOM 989 N N . GLN A 1 122 ? 8.965 -16.224 -9.039 1.00 80.31 122 GLN A N 1
ATOM 990 C CA . GLN A 1 122 ? 8.970 -17.688 -9.148 1.00 80.31 122 GLN A CA 1
ATOM 991 C C . GLN A 1 122 ? 7.594 -18.324 -8.891 1.00 80.31 122 GLN A C 1
ATOM 993 O O . GLN A 1 122 ? 7.278 -19.351 -9.485 1.00 80.31 122 GLN A O 1
ATOM 998 N N . GLN A 1 123 ? 6.787 -17.752 -7.992 1.00 76.12 123 GLN A N 1
ATOM 999 C CA . GLN A 1 123 ? 5.491 -18.318 -7.595 1.00 76.12 123 GLN A CA 1
ATOM 1000 C C . GLN A 1 123 ? 4.334 -17.872 -8.494 1.00 76.12 123 GLN A C 1
ATOM 1002 O O . GLN A 1 123 ? 3.491 -18.681 -8.870 1.00 76.12 123 GLN A O 1
ATOM 1007 N N . ASP A 1 124 ? 4.283 -16.579 -8.805 1.00 70.56 124 ASP A N 1
ATOM 1008 C CA . ASP A 1 124 ? 3.147 -15.916 -9.448 1.00 70.56 124 ASP A CA 1
ATOM 1009 C C . ASP A 1 124 ? 3.480 -15.389 -10.855 1.00 70.56 124 ASP A C 1
ATOM 1011 O O . ASP A 1 124 ? 2.576 -14.931 -11.558 1.00 70.56 124 ASP A O 1
ATOM 1015 N N . GLY A 1 125 ? 4.752 -15.445 -11.265 1.00 67.94 125 GLY A N 1
ATOM 1016 C CA . GLY A 1 125 ? 5.253 -14.808 -12.479 1.00 67.94 125 GLY A CA 1
ATOM 1017 C C . GLY A 1 125 ? 5.478 -13.301 -12.323 1.00 67.94 125 GLY A C 1
ATOM 1018 O O . GLY A 1 125 ? 5.213 -12.688 -11.281 1.00 67.94 125 GLY A O 1
ATOM 1019 N N . LYS A 1 126 ? 5.972 -12.672 -13.393 1.00 68.25 126 LYS A N 1
ATOM 1020 C CA . LYS A 1 126 ? 6.170 -11.222 -13.451 1.00 68.25 126 LYS A CA 1
ATOM 1021 C C . LYS A 1 126 ? 4.837 -10.510 -13.680 1.00 68.25 126 LYS A C 1
ATOM 1023 O O . LYS A 1 126 ? 4.370 -10.383 -14.805 1.00 68.25 126 LYS A O 1
ATOM 1028 N N . GLU A 1 127 ? 4.218 -10.039 -12.600 1.00 68.75 127 GLU A N 1
ATOM 1029 C CA . GLU A 1 127 ? 2.914 -9.358 -12.666 1.00 68.75 127 GLU A CA 1
ATOM 1030 C C . GLU A 1 127 ? 2.989 -7.884 -13.096 1.00 68.75 127 GLU A C 1
ATOM 1032 O O . GLU A 1 127 ? 2.001 -7.341 -13.588 1.00 68.75 127 GLU A O 1
ATOM 1037 N N . VAL A 1 128 ? 4.117 -7.203 -12.856 1.00 76.25 128 VAL A N 1
ATOM 1038 C CA . VAL A 1 128 ? 4.244 -5.754 -13.081 1.00 76.25 128 VAL A CA 1
ATOM 1039 C C . VAL A 1 128 ? 5.409 -5.475 -14.035 1.00 76.25 128 VAL A C 1
ATOM 1041 O O . VAL A 1 128 ? 6.534 -5.870 -13.729 1.00 76.25 128 VAL A O 1
ATOM 1044 N N . PRO A 1 129 ? 5.172 -4.789 -15.170 1.00 82.44 129 PRO A N 1
ATOM 1045 C CA . PRO A 1 129 ? 6.236 -4.390 -16.088 1.00 82.44 129 PRO A CA 1
ATOM 1046 C C . PRO A 1 129 ? 7.251 -3.445 -15.436 1.00 82.44 129 PRO A C 1
ATOM 1048 O O . PRO A 1 129 ? 6.880 -2.590 -14.629 1.00 82.44 129 PRO A O 1
ATOM 1051 N N . ASP A 1 130 ? 8.517 -3.526 -15.851 1.00 85.06 130 ASP A N 1
ATOM 1052 C CA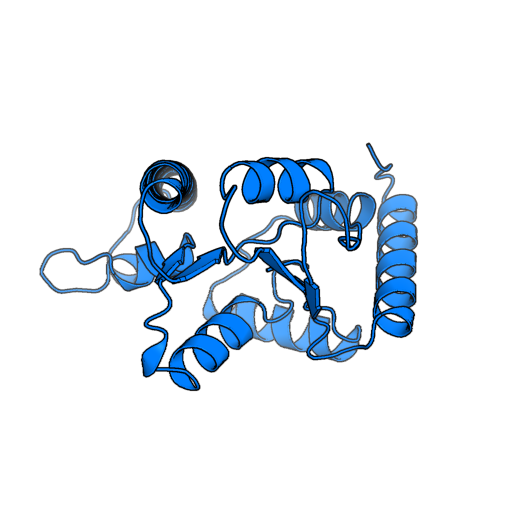 . ASP A 1 130 ? 9.604 -2.733 -15.251 1.00 85.06 130 ASP A CA 1
ATOM 1053 C C . ASP A 1 130 ? 9.378 -1.224 -15.391 1.00 85.06 130 ASP A C 1
ATOM 1055 O O . ASP A 1 130 ? 9.617 -0.477 -14.446 1.00 85.06 130 ASP A O 1
ATOM 1059 N N . GLY A 1 131 ? 8.831 -0.772 -16.525 1.00 87.31 131 GLY A N 1
ATOM 1060 C CA . GLY A 1 131 ? 8.481 0.638 -16.724 1.00 87.31 131 GLY A CA 1
ATOM 1061 C C . GLY A 1 131 ? 7.470 1.152 -15.693 1.00 87.31 131 GLY A C 1
ATOM 1062 O O . GLY A 1 131 ? 7.630 2.251 -15.171 1.00 87.31 131 GLY A O 1
ATOM 1063 N N . ALA A 1 132 ? 6.484 0.330 -15.315 1.00 87.56 132 ALA A N 1
ATOM 1064 C CA . ALA A 1 132 ? 5.519 0.687 -14.274 1.00 87.56 132 ALA A CA 1
A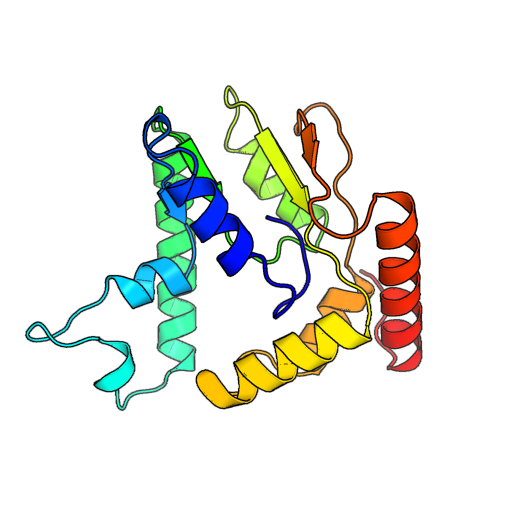TOM 1065 C C . ALA A 1 132 ? 6.160 0.702 -12.877 1.00 87.56 132 ALA A C 1
ATOM 1067 O O . ALA A 1 132 ? 5.784 1.515 -12.037 1.00 87.56 132 ALA A O 1
ATOM 1068 N N . ILE A 1 133 ? 7.145 -0.167 -12.619 1.00 91.00 133 ILE A N 1
ATOM 1069 C CA . ILE A 1 133 ? 7.937 -0.109 -11.385 1.00 91.00 133 ILE A CA 1
ATOM 1070 C C . ILE A 1 133 ? 8.752 1.185 -11.328 1.00 91.00 133 ILE A C 1
ATOM 1072 O O . ILE A 1 133 ? 8.779 1.816 -10.274 1.00 91.00 133 ILE A O 1
ATOM 1076 N N . MET A 1 134 ? 9.383 1.602 -12.429 1.00 92.94 134 MET A N 1
ATOM 1077 C CA . MET A 1 134 ? 10.153 2.851 -12.475 1.00 92.94 134 MET A CA 1
ATOM 1078 C C . MET A 1 134 ? 9.269 4.085 -12.276 1.00 92.94 134 MET A C 1
ATOM 1080 O O . MET A 1 134 ? 9.634 4.967 -11.503 1.00 92.94 134 MET A O 1
ATOM 1084 N N . ASP A 1 135 ? 8.081 4.112 -12.879 1.00 93.00 135 ASP A N 1
ATOM 1085 C CA . ASP A 1 135 ? 7.094 5.172 -12.643 1.00 93.00 135 ASP A CA 1
ATOM 1086 C C . ASP A 1 135 ? 6.639 5.231 -11.175 1.00 93.00 135 ASP A C 1
ATOM 1088 O O . ASP A 1 135 ? 6.628 6.292 -10.546 1.00 93.00 135 ASP A O 1
ATOM 1092 N N . MET A 1 136 ? 6.344 4.071 -10.580 1.00 93.94 136 MET A N 1
ATOM 1093 C CA . MET A 1 136 ? 6.019 3.987 -9.157 1.00 93.94 136 MET A CA 1
ATOM 1094 C C . MET A 1 136 ? 7.176 4.456 -8.278 1.00 93.94 136 MET A C 1
ATOM 1096 O O . MET A 1 136 ? 6.924 5.137 -7.288 1.00 93.94 136 MET A O 1
ATOM 1100 N N . LYS A 1 137 ? 8.424 4.116 -8.627 1.00 94.56 137 LYS A N 1
ATOM 1101 C CA . LYS A 1 137 ? 9.619 4.586 -7.920 1.00 94.56 137 LYS A CA 1
ATOM 1102 C C . LYS A 1 137 ? 9.709 6.106 -7.974 1.00 94.56 137 LYS A C 1
ATOM 1104 O O . LYS A 1 137 ? 9.795 6.702 -6.910 1.00 94.56 137 LYS A O 1
ATOM 1109 N N . ALA A 1 138 ? 9.604 6.722 -9.155 1.00 94.69 138 ALA A N 1
ATOM 1110 C CA . ALA A 1 138 ? 9.666 8.179 -9.334 1.00 94.69 138 ALA A CA 1
ATOM 1111 C C . ALA A 1 138 ? 8.634 8.936 -8.485 1.00 94.69 138 ALA A C 1
ATOM 1113 O O . ALA A 1 138 ? 8.917 10.010 -7.953 1.00 94.69 138 ALA A O 1
ATOM 1114 N N . ASN A 1 139 ? 7.439 8.360 -8.353 1.00 94.38 139 ASN A N 1
ATOM 1115 C CA . ASN A 1 139 ? 6.290 9.004 -7.730 1.00 94.38 139 ASN A CA 1
ATOM 1116 C C . ASN A 1 139 ? 5.998 8.527 -6.300 1.00 94.38 139 ASN A C 1
ATOM 1118 O O . ASN A 1 139 ? 5.016 8.971 -5.696 1.00 94.38 139 ASN A O 1
ATOM 1122 N N . PHE A 1 140 ? 6.821 7.634 -5.736 1.00 95.75 140 PHE A N 1
ATOM 1123 C CA . PHE A 1 140 ? 6.604 7.137 -4.381 1.00 95.75 140 PHE A CA 1
ATOM 1124 C C . PHE A 1 140 ? 6.805 8.274 -3.375 1.00 95.75 140 PHE A C 1
ATOM 1126 O O . PHE A 1 140 ? 7.894 8.825 -3.232 1.00 95.75 140 PHE A O 1
ATOM 1133 N N . SER A 1 141 ? 5.736 8.612 -2.659 1.00 95.44 141 SER A N 1
ATOM 1134 C CA . SER A 1 141 ? 5.733 9.537 -1.535 1.00 95.44 141 SER A CA 1
ATOM 1135 C C . SER A 1 141 ? 5.204 8.870 -0.266 1.00 95.44 141 SER A C 1
ATOM 1137 O O . SER A 1 141 ? 4.268 8.064 -0.307 1.00 95.44 141 SER A O 1
ATOM 1139 N N . LEU A 1 142 ? 5.807 9.213 0.873 1.00 96.12 142 LEU A N 1
ATOM 1140 C CA . LEU A 1 142 ? 5.318 8.790 2.179 1.00 96.12 142 LEU A CA 1
ATOM 1141 C C . LEU A 1 142 ? 4.045 9.560 2.559 1.00 96.12 142 LEU A C 1
ATOM 1143 O O . LEU A 1 142 ? 3.971 10.764 2.323 1.00 96.12 142 LEU A O 1
ATOM 1147 N N . PRO A 1 143 ? 3.050 8.886 3.156 1.00 95.25 143 PRO A N 1
ATOM 1148 C CA . PRO A 1 143 ? 1.889 9.557 3.711 1.00 95.25 143 PRO A CA 1
ATOM 1149 C C . PRO A 1 143 ? 2.280 10.312 4.987 1.00 95.25 143 PRO A C 1
ATOM 1151 O O . PRO A 1 143 ? 3.057 9.813 5.799 1.00 95.25 143 PRO A O 1
ATOM 1154 N N . GLU A 1 144 ? 1.676 11.475 5.197 1.00 92.88 144 GLU A N 1
ATOM 1155 C CA . GLU A 1 144 ? 1.893 12.305 6.383 1.00 92.88 144 GLU A CA 1
ATOM 1156 C C . GLU A 1 144 ? 0.601 12.424 7.191 1.00 92.88 144 GLU A C 1
ATOM 1158 O O . GLU A 1 144 ? -0.496 12.517 6.626 1.00 92.88 144 GLU A O 1
ATOM 1163 N N . LYS A 1 145 ? 0.723 12.417 8.526 1.00 93.81 145 LYS A N 1
ATOM 1164 C CA . LYS A 1 145 ? -0.421 12.643 9.419 1.00 93.81 145 LYS A CA 1
ATOM 1165 C C . LYS A 1 145 ? -1.032 14.014 9.134 1.00 93.81 145 LYS A C 1
ATOM 1167 O O . LYS A 1 145 ? -0.322 14.995 8.934 1.00 93.81 145 LYS A O 1
ATOM 1172 N N . GLY A 1 146 ? -2.357 14.095 9.146 1.00 90.19 146 GLY A N 1
ATOM 1173 C CA . GLY A 1 146 ? -3.057 15.343 8.872 1.00 90.19 146 GLY A CA 1
ATOM 1174 C C . GLY A 1 146 ? -4.570 15.180 8.862 1.00 90.19 146 GLY A C 1
ATOM 1175 O O . GLY A 1 146 ? -5.113 14.187 9.330 1.00 90.19 146 GLY A O 1
ATOM 1176 N N . SER A 1 147 ? -5.275 16.143 8.268 1.00 88.69 147 SER A N 1
ATOM 1177 C CA . SER A 1 147 ? -6.749 16.207 8.299 1.00 88.69 147 SER A CA 1
ATOM 1178 C C . SER A 1 147 ? -7.479 14.990 7.710 1.00 88.69 147 SER A C 1
ATOM 1180 O O . SER A 1 147 ? -8.663 14.786 7.967 1.00 88.69 147 SER A O 1
ATOM 1182 N N . TRP A 1 148 ? -6.793 14.182 6.904 1.00 90.69 148 TRP A N 1
ATOM 1183 C CA . TRP A 1 148 ? -7.345 13.008 6.226 1.00 90.69 148 TRP A CA 1
ATOM 1184 C C . TRP A 1 148 ? -6.688 11.690 6.662 1.00 90.69 148 TRP A C 1
ATOM 1186 O O . TRP A 1 148 ? -7.051 10.636 6.136 1.00 90.69 148 TRP A O 1
ATOM 1196 N N . LEU A 1 149 ? -5.728 11.738 7.591 1.00 94.81 149 LEU A N 1
ATOM 1197 C CA . LEU A 1 149 ? -4.957 10.583 8.035 1.00 94.81 149 LEU A CA 1
ATOM 1198 C C . LEU A 1 149 ? -4.551 10.730 9.502 1.00 94.81 149 LEU A C 1
ATOM 1200 O O . LEU A 1 149 ? -3.767 11.611 9.848 1.00 94.81 149 LEU A O 1
ATOM 1204 N N . ASP A 1 150 ? -5.041 9.823 10.340 1.00 95.75 150 ASP A N 1
ATOM 1205 C CA . ASP A 1 150 ? -4.859 9.896 11.790 1.00 95.75 150 ASP A CA 1
ATOM 1206 C C . ASP A 1 150 ? -3.493 9.345 12.222 1.00 95.75 150 ASP A C 1
ATOM 1208 O O . ASP A 1 150 ? -2.868 9.837 13.162 1.00 95.75 150 ASP A O 1
ATOM 1212 N N . GLU A 1 151 ? -3.003 8.313 11.530 1.00 96.38 151 GLU A N 1
ATOM 1213 C CA . GLU A 1 151 ? -1.791 7.606 11.934 1.00 96.38 151 GLU A CA 1
ATOM 1214 C C . GLU A 1 151 ? -1.002 7.041 10.752 1.00 96.38 151 GLU A C 1
ATOM 1216 O O . GLU A 1 151 ? -1.572 6.611 9.746 1.00 96.38 151 GLU A O 1
ATOM 1221 N N . VAL A 1 152 ? 0.321 7.002 10.914 1.00 97.56 152 VAL A N 1
ATOM 1222 C CA . VAL A 1 152 ? 1.255 6.334 10.007 1.00 97.56 152 VAL A CA 1
ATOM 1223 C C . VAL 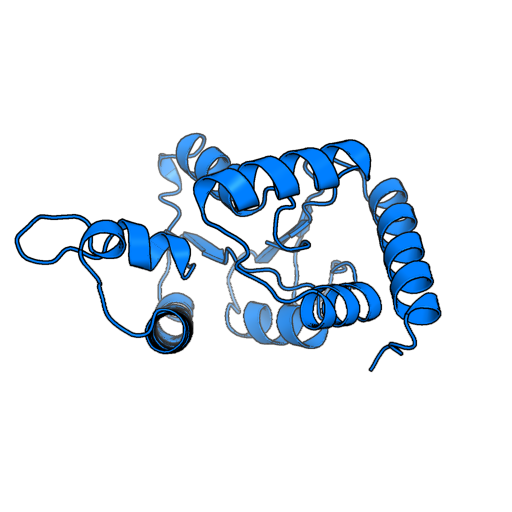A 1 152 ? 2.051 5.316 10.820 1.00 97.56 152 VAL A C 1
ATOM 1225 O O . VAL A 1 152 ? 2.583 5.663 11.872 1.00 97.56 152 VAL A O 1
ATOM 1228 N N . ILE A 1 153 ? 2.101 4.072 10.345 1.00 97.69 153 ILE A N 1
ATOM 1229 C CA . ILE A 1 153 ? 2.802 2.949 10.976 1.00 97.69 153 ILE A CA 1
ATOM 1230 C C . ILE A 1 153 ? 3.865 2.425 10.014 1.00 97.69 153 ILE A C 1
ATOM 1232 O O . ILE A 1 153 ? 3.587 2.196 8.835 1.00 97.69 153 ILE A O 1
ATOM 1236 N N . PHE A 1 154 ? 5.049 2.171 10.558 1.00 97.69 154 PHE A N 1
ATOM 1237 C CA . PHE A 1 154 ? 6.233 1.690 9.861 1.00 97.69 154 PHE A CA 1
ATOM 1238 C C . PHE A 1 154 ? 6.652 0.329 10.451 1.00 97.69 154 PHE A C 1
ATOM 1240 O O . PHE A 1 154 ? 7.395 0.295 11.427 1.00 97.69 154 PHE A O 1
ATOM 1247 N N . PRO A 1 155 ? 6.108 -0.799 9.954 1.00 96.31 155 PRO A N 1
ATOM 1248 C CA . PRO A 1 155 ? 6.300 -2.115 10.563 1.00 96.31 155 PRO A CA 1
ATOM 1249 C C . PRO A 1 155 ? 7.653 -2.780 10.275 1.00 96.31 155 PRO A C 1
ATOM 1251 O O . PRO A 1 155 ? 7.931 -3.804 10.890 1.00 96.31 155 PRO A O 1
ATOM 1254 N N . GLU A 1 156 ? 8.449 -2.270 9.331 1.00 94.31 156 GLU A N 1
ATOM 1255 C CA . GLU A 1 156 ? 9.746 -2.863 8.966 1.00 94.31 156 GLU A CA 1
ATOM 1256 C C . GLU A 1 156 ? 10.881 -1.859 9.181 1.00 94.31 156 GLU A C 1
ATOM 1258 O O . GLU A 1 156 ? 11.510 -1.881 10.234 1.00 94.31 156 GLU A O 1
ATOM 1263 N N . LEU A 1 157 ? 11.111 -0.952 8.231 1.00 96.19 157 LEU A N 1
ATOM 1264 C CA . LEU A 1 157 ? 12.033 0.170 8.415 1.00 96.19 157 LEU A CA 1
ATOM 1265 C C . LEU A 1 157 ? 11.327 1.352 9.061 1.00 96.19 157 LEU A C 1
ATOM 1267 O O . LEU A 1 157 ? 10.169 1.612 8.736 1.00 96.19 157 LEU A O 1
ATOM 1271 N N . ASN A 1 158 ? 12.027 2.106 9.910 1.00 96.81 158 ASN A N 1
ATOM 1272 C CA . ASN A 1 158 ? 11.465 3.320 10.503 1.00 96.81 158 ASN A CA 1
ATOM 1273 C C . ASN A 1 158 ? 11.268 4.433 9.449 1.00 96.81 158 ASN A C 1
ATOM 1275 O O . ASN A 1 158 ? 11.611 4.281 8.272 1.00 96.81 158 ASN A O 1
ATOM 1279 N N . GLU A 1 159 ? 10.681 5.563 9.852 1.00 95.94 159 GLU A N 1
ATOM 1280 C CA . GLU A 1 159 ? 10.370 6.659 8.927 1.00 95.94 159 GLU A CA 1
ATOM 1281 C C . GLU A 1 159 ? 11.620 7.233 8.235 1.00 95.94 159 GLU A C 1
ATOM 1283 O O . GLU A 1 159 ? 11.599 7.464 7.025 1.00 95.94 159 GLU A O 1
ATOM 1288 N N . GLU A 1 160 ? 12.713 7.448 8.970 1.00 96.50 160 GLU A N 1
ATOM 1289 C CA . GLU A 1 160 ? 13.949 8.022 8.425 1.00 96.50 160 GLU A CA 1
ATOM 1290 C C . GLU A 1 160 ? 14.638 7.068 7.446 1.00 96.50 160 GLU A C 1
ATOM 1292 O O . GLU A 1 160 ? 15.077 7.472 6.369 1.00 96.50 160 GLU A O 1
ATOM 1297 N N . GLU A 1 161 ? 14.703 5.785 7.789 1.00 96.81 161 GLU A N 1
ATOM 1298 C CA . GLU A 1 161 ? 15.237 4.736 6.919 1.00 96.81 161 GLU A CA 1
ATOM 1299 C C . GLU A 1 161 ? 14.386 4.572 5.656 1.00 96.81 161 GLU A C 1
ATOM 1301 O O . GLU A 1 161 ? 14.918 4.507 4.547 1.00 96.81 161 GLU A O 1
ATOM 1306 N N . SER A 1 162 ? 13.058 4.598 5.804 1.00 96.88 162 SER A N 1
ATOM 1307 C CA . SER A 1 162 ? 12.122 4.548 4.678 1.00 96.88 162 SER A CA 1
ATOM 1308 C C . SER A 1 162 ? 12.314 5.730 3.725 1.00 96.88 162 SER A C 1
ATOM 1310 O O . SER A 1 162 ? 12.270 5.542 2.508 1.00 96.88 162 SER A O 1
ATOM 1312 N N . LYS A 1 163 ? 12.570 6.941 4.248 1.00 96.69 163 LYS A N 1
ATOM 1313 C CA . LYS A 1 163 ? 12.886 8.127 3.429 1.00 96.69 163 LYS A CA 1
ATOM 1314 C C . LYS A 1 163 ? 14.147 7.910 2.594 1.00 96.69 163 LYS A C 1
ATOM 1316 O O . LYS A 1 163 ? 14.106 8.147 1.391 1.00 96.69 163 LYS A O 1
ATOM 1321 N N . LYS A 1 164 ? 15.222 7.376 3.187 1.00 96.88 164 LYS A N 1
ATOM 1322 C CA . LYS A 1 164 ? 16.478 7.081 2.469 1.00 96.88 164 LYS A CA 1
ATOM 1323 C C . LYS A 1 164 ? 16.270 6.089 1.321 1.00 96.88 164 LYS A C 1
ATOM 1325 O O . LYS A 1 164 ? 16.788 6.297 0.226 1.00 96.88 164 LYS A O 1
ATOM 1330 N N . VAL A 1 165 ? 15.483 5.035 1.545 1.00 96.62 165 VAL A N 1
ATOM 1331 C CA . VAL A 1 165 ? 15.154 4.056 0.493 1.00 96.62 165 VAL A CA 1
ATOM 1332 C C . VAL A 1 165 ? 14.337 4.701 -0.632 1.00 96.62 165 VAL A C 1
ATOM 1334 O O . VAL A 1 165 ? 14.595 4.458 -1.809 1.00 96.62 165 VAL A O 1
ATOM 1337 N N . ILE A 1 166 ? 13.378 5.566 -0.301 1.00 95.50 166 ILE A N 1
ATOM 1338 C CA . ILE A 1 166 ? 12.561 6.264 -1.304 1.00 95.50 166 ILE A CA 1
ATOM 1339 C C . ILE A 1 166 ? 13.390 7.272 -2.108 1.00 95.50 166 ILE A C 1
ATOM 1341 O O . ILE A 1 166 ? 13.234 7.350 -3.325 1.00 95.50 166 ILE A O 1
ATOM 1345 N N . GLU A 1 167 ? 14.324 7.988 -1.481 1.00 95.94 167 GLU A N 1
ATOM 1346 C CA . GLU A 1 167 ? 15.275 8.842 -2.203 1.00 95.94 167 GLU A CA 1
ATOM 1347 C C . GLU A 1 167 ? 16.122 8.037 -3.194 1.00 95.94 167 GLU A C 1
ATOM 1349 O O . GLU A 1 167 ? 16.385 8.493 -4.309 1.00 95.94 167 GLU A O 1
ATOM 1354 N N . GLN A 1 168 ? 16.528 6.823 -2.814 1.00 95.31 168 GLN A N 1
ATOM 1355 C CA . GLN A 1 168 ? 17.232 5.916 -3.713 1.00 95.31 168 GLN A CA 1
ATOM 1356 C C . GLN A 1 168 ? 16.342 5.489 -4.892 1.00 95.31 168 GLN A C 1
ATOM 1358 O O . GLN A 1 168 ? 16.787 5.538 -6.040 1.00 95.31 168 GLN A O 1
ATOM 1363 N N . PHE A 1 169 ? 15.062 5.189 -4.654 1.00 94.88 169 PHE A N 1
ATOM 1364 C CA . PHE A 1 169 ? 14.099 4.932 -5.730 1.00 94.88 169 PHE A CA 1
ATOM 1365 C C . PHE A 1 169 ? 13.947 6.121 -6.686 1.00 94.88 169 PHE A C 1
ATOM 1367 O O . PHE A 1 169 ? 13.907 5.921 -7.901 1.00 94.88 169 PHE A O 1
ATOM 1374 N N . HIS A 1 170 ? 13.911 7.354 -6.173 1.00 95.00 170 HIS A N 1
ATOM 1375 C CA . HIS A 1 170 ? 13.855 8.559 -7.011 1.00 95.00 170 HIS A CA 1
ATOM 1376 C C . HIS A 1 170 ? 15.109 8.707 -7.876 1.00 95.00 170 HIS A C 1
ATOM 1378 O O . HIS A 1 170 ? 15.001 9.044 -9.056 1.00 95.00 170 HIS A O 1
ATOM 1384 N N . LYS A 1 171 ? 16.296 8.426 -7.321 1.00 95.06 171 LYS A N 1
ATOM 1385 C CA . LYS A 1 171 ? 17.566 8.456 -8.067 1.00 95.06 171 LYS A CA 1
ATOM 1386 C C . LYS A 1 171 ? 17.589 7.420 -9.187 1.00 95.06 171 LYS A C 1
ATOM 1388 O O . LYS A 1 171 ? 17.970 7.754 -10.306 1.00 95.06 171 LYS A O 1
ATOM 1393 N N . GLU A 1 172 ? 17.153 6.196 -8.906 1.00 93.50 172 GLU A N 1
ATOM 1394 C CA . GLU A 1 172 ? 17.071 5.118 -9.898 1.00 93.50 172 GLU A CA 1
ATOM 1395 C C . GLU A 1 172 ? 16.102 5.452 -11.031 1.00 93.50 172 GLU A C 1
ATOM 1397 O O . GLU A 1 172 ? 16.448 5.302 -12.201 1.00 93.50 172 GLU A O 1
ATOM 1402 N N . ALA A 1 173 ? 14.911 5.954 -10.698 1.00 93.75 173 ALA A N 1
ATOM 1403 C CA . ALA A 1 173 ? 13.927 6.329 -11.704 1.00 93.75 173 ALA A CA 1
ATOM 1404 C C . ALA A 1 173 ? 14.432 7.481 -12.589 1.00 93.75 173 ALA A C 1
ATOM 1406 O O . ALA A 1 173 ? 14.327 7.410 -13.813 1.00 93.75 173 ALA A O 1
ATOM 1407 N N . LYS A 1 174 ? 15.082 8.488 -11.986 1.00 93.06 174 LYS A N 1
ATOM 1408 C CA . LYS A 1 174 ? 15.715 9.593 -12.717 1.00 93.06 174 LYS A CA 1
ATOM 1409 C C . LYS A 1 174 ? 16.832 9.104 -13.643 1.00 93.06 174 LYS A C 1
ATOM 1411 O O . LYS A 1 174 ? 16.922 9.570 -14.775 1.00 93.06 174 LYS A O 1
ATOM 1416 N N . ALA A 1 175 ? 17.666 8.167 -13.188 1.00 93.12 175 ALA A N 1
ATOM 1417 C CA . ALA A 1 175 ? 18.711 7.558 -14.012 1.00 93.12 175 ALA A CA 1
ATOM 1418 C C . ALA A 1 175 ? 18.132 6.753 -15.190 1.00 93.12 175 ALA A C 1
ATOM 1420 O O . ALA A 1 175 ? 18.729 6.723 -16.262 1.00 93.12 175 ALA A O 1
ATOM 1421 N N . ALA A 1 176 ? 16.946 6.165 -15.017 1.00 91.69 176 ALA A N 1
ATOM 1422 C CA . ALA A 1 176 ? 16.187 5.499 -16.075 1.00 91.69 176 ALA A CA 1
ATOM 1423 C C . ALA A 1 176 ? 15.402 6.468 -16.990 1.00 91.69 176 ALA A C 1
ATOM 1425 O O . ALA A 1 176 ? 14.664 6.016 -17.863 1.00 91.69 176 ALA A O 1
ATOM 1426 N N . GLY A 1 177 ? 15.539 7.787 -16.803 1.00 90.44 177 GLY A N 1
ATOM 1427 C CA . GLY A 1 177 ? 14.863 8.810 -17.608 1.00 90.44 177 GLY A CA 1
ATOM 1428 C C . GLY A 1 177 ? 13.400 9.066 -17.233 1.00 90.44 177 GLY A C 1
ATOM 1429 O O . GLY A 1 177 ? 12.713 9.790 -17.951 1.00 90.44 177 GLY A O 1
ATOM 1430 N N . VAL A 1 178 ? 12.914 8.508 -16.120 1.00 89.38 178 VAL A N 1
ATOM 1431 C CA . VAL A 1 178 ? 11.554 8.735 -15.617 1.00 89.38 178 VAL A CA 1
ATOM 1432 C C . VAL A 1 178 ? 11.571 9.899 -14.632 1.00 89.38 178 VAL A C 1
ATOM 1434 O O . VAL A 1 178 ? 12.298 9.884 -13.636 1.00 89.38 178 VAL A O 1
ATOM 1437 N N . VAL A 1 179 ? 10.772 10.925 -14.914 1.00 78.50 179 VAL A N 1
ATOM 1438 C CA . VAL A 1 179 ? 10.653 12.121 -14.072 1.00 78.50 179 VAL A CA 1
ATOM 1439 C C . VAL A 1 179 ? 9.358 12.040 -13.272 1.00 78.50 179 VAL A C 1
ATOM 1441 O O . VAL A 1 179 ? 8.366 11.485 -13.733 1.00 78.50 179 VAL A O 1
ATOM 1444 N N . ARG A 1 180 ? 9.393 12.573 -12.053 1.00 73.12 180 ARG A N 1
ATOM 1445 C CA . ARG A 1 180 ? 8.231 12.683 -11.173 1.00 73.12 180 ARG A CA 1
ATOM 1446 C C . ARG A 1 180 ? 7.172 13.600 -11.799 1.00 73.12 180 ARG A C 1
ATOM 1448 O O . ARG A 1 180 ? 7.527 14.683 -12.265 1.00 73.12 180 ARG A O 1
ATOM 1455 N N . GLU A 1 181 ? 5.915 13.165 -11.769 1.00 61.75 181 GLU A N 1
ATOM 1456 C CA . GLU A 1 181 ? 4.746 13.977 -12.147 1.00 61.75 181 GLU A CA 1
ATOM 1457 C C . GLU A 1 181 ? 4.264 14.874 -10.995 1.00 61.75 181 GLU A C 1
ATOM 1459 O O . GLU A 1 181 ? 4.405 14.487 -9.804 1.00 61.75 181 GLU A O 1
#

InterPro domains:
  IPR027417 P-loop containing nucleoside triphosphate hydrolase [G3DSA:3.40.50.300] (1-174)
  IPR027417 P-loop containing nucleoside triphosphate hydrolase [SSF52540] (1-166)

Solvent-accessible surface area (backbone atoms only — not comparable to full-atom values): 10251 Å² total; per-residue (Å²): 60,26,31,60,87,54,45,47,58,65,59,52,53,52,50,55,36,66,76,36,62,89,59,58,55,44,69,50,28,53,66,58,49,51,80,68,37,59,55,94,90,37,61,34,83,84,69,61,88,66,71,58,69,65,48,52,53,52,38,49,53,50,42,54,54,48,49,67,53,46,55,80,44,102,68,44,71,41,55,54,52,41,49,30,38,61,68,56,44,53,59,59,43,54,61,39,69,98,53,93,39,68,43,39,38,34,44,63,58,70,66,61,34,50,54,40,35,53,55,43,34,74,74,74,42,85,86,69,59,68,68,58,51,33,52,47,29,28,40,47,48,83,86,68,72,52,101,63,26,76,40,72,44,51,87,68,36,49,72,70,58,38,49,55,53,43,53,50,32,33,51,52,12,47,74,73,72,38,74,63,130

pLDDT: mean 90.6, std 7.39, range [61.75, 98.0]

Organism: Pectinophora gossypiella (NCBI:txid13191)

Mean predicted aligned error: 4.51 Å

Sequence (181 aa):
MVGMPGAGKTYWAKQHAAAHPEKRYNILSTGALFDRMKVDCKPYRSTYEGRWDAMVSKCAKCVLKLLEIAKGRRRNFILDQTNVYPSAQRRKLREFDGYRRVAVVVVTDEQTYRERGARREQQDGKEVPDGAIMDMKANFSLPEKGSWLDEVIFPELNEEESKKVIEQFHKEAKAAGVVRE

Foldseek 3Di:
DAAAPLLCLVVVVVVVCVVCVVQVEDEQDLVVVQCPDDDPNHRPVVVDPDDPVVVSVVSVVVSVVVLVVVLVDPGHYDHRDHQQAPCSLQVSLQSNPPDQAEAEHRDADPVSSVVSVVVCCVPPNDPDDPLVSLLSLQRGDDDDDDPRHPYYHYPHDDPVVRV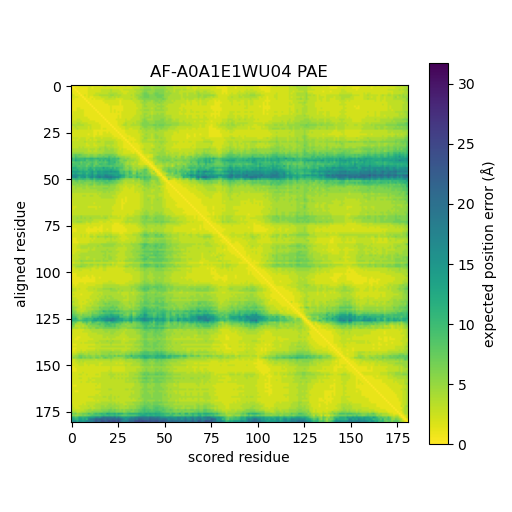VVSVVSNVVSVVVVHHYD

Radius of gyration: 16.84 Å; Cα contacts (8 Å, |Δi|>4): 226; chains: 1; bounding box: 40×42×38 Å

Nearest PDB structures (foldseek):
  2p5t-assembly3_H  TM=5.144E-01  e=6.507E-02  Streptococcus pneumoniae
  4fxp-assembly1_A  TM=5.365E-01  e=1.180E-01  Arabidopsis thaliana
  2p5t-assembly1_B  TM=5.461E-01  e=2.015E-01  Streptococcus pneumoniae
  2p5t-assembly3_F  TM=5.220E-01  e=2.879E-01  Streptococcus pneumoniae
  1gvn-assembly1_D  TM=6.396E-01  e=2.310E+00  Streptococcus pyogenes